Protein AF-A0A950U0A8-F1 (afdb_monomer)

Secondary structure (DSSP, 8-state):
----TT-BHHHHHHHHHHHHHHHHHHHHHSTHHHHSTT--EEE-S--STTHHHHHHHHHHHHHHHHHHHT---TTS-HHHHHHHHEEEEESS-TTTGGGHHHH-GGGEEE---TTSTT--TTSHHHHHHHHTTT--HHHHHIIIIIHHHHHHT--TTSSS-GGGGSHHHHHHT-TT-----------SSPPBHHHHHHHHTTTT--

Foldseek 3Di:
DDDDQQAFQVVCVVCVLCVLLVVLVCVLQDCVCVVVVLAAEEREPNAALCQLVSQVVQQVCCVPPCVPVVGDPDPDGSLVVCLVGAAYEDQDDLNGLVCVVSSPLLRAAYDQPPPDPSGPPPCSVVVVVVSCVVPDPVSVCNHYPPSVCVNVVHDPPPPPHPVCPDPVNVCVVPVVDDRDDDDPDDPPDGDGNVVVVVVVVVVVPD

Mean predicted aligned error: 6.35 Å

Structure (mmCIF, N/CA/C/O backbone):
data_AF-A0A950U0A8-F1
#
_entry.id   AF-A0A950U0A8-F1
#
loop_
_atom_site.group_PDB
_atom_site.id
_atom_site.type_symbol
_atom_site.label_atom_id
_atom_site.label_alt_id
_atom_site.label_comp_id
_atom_site.label_asym_id
_atom_site.label_entity_id
_atom_site.label_seq_id
_atom_site.pdbx_PDB_ins_code
_atom_site.Cartn_x
_atom_site.Cartn_y
_atom_site.Cartn_z
_atom_site.occupancy
_atom_site.B_iso_or_equiv
_atom_site.auth_seq_id
_atom_site.auth_comp_id
_atom_site.auth_asym_id
_atom_site.auth_atom_id
_atom_site.pdbx_PDB_model_num
ATOM 1 N N . VAL A 1 1 ? 19.844 -1.146 5.123 1.00 57.19 1 VAL A N 1
ATOM 2 C CA . VAL A 1 1 ? 20.434 0.211 5.165 1.00 57.19 1 VAL A CA 1
ATOM 3 C C . VAL A 1 1 ? 21.575 0.229 6.145 1.00 57.19 1 VAL A C 1
ATOM 5 O O . VAL A 1 1 ? 21.418 -0.294 7.238 1.00 57.19 1 VAL A O 1
ATOM 8 N N . VAL A 1 2 ? 22.711 0.785 5.737 1.00 74.88 2 VAL A N 1
ATOM 9 C CA . VAL A 1 2 ? 23.817 1.084 6.646 1.00 74.88 2 VAL A CA 1
ATOM 10 C C . VAL A 1 2 ? 23.713 2.573 6.958 1.00 74.88 2 VAL A C 1
ATOM 12 O O . VAL A 1 2 ? 23.796 3.391 6.047 1.00 74.88 2 VAL A O 1
ATOM 15 N N . THR A 1 3 ? 23.444 2.907 8.217 1.00 82.31 3 THR A N 1
ATOM 16 C CA . THR A 1 3 ? 23.531 4.276 8.747 1.00 82.31 3 THR A CA 1
ATOM 17 C C . THR A 1 3 ? 24.748 4.374 9.674 1.00 82.31 3 THR A C 1
ATOM 19 O O . THR A 1 3 ? 25.429 3.369 9.889 1.00 82.31 3 THR A O 1
ATOM 22 N N . ALA A 1 4 ? 25.052 5.564 10.192 1.00 86.06 4 ALA A N 1
ATOM 23 C CA . ALA A 1 4 ? 26.148 5.754 11.140 1.00 86.06 4 ALA A CA 1
ATOM 24 C C . ALA A 1 4 ? 25.963 4.882 12.398 1.00 86.06 4 ALA A C 1
ATOM 26 O O . ALA A 1 4 ? 24.840 4.660 12.853 1.00 86.06 4 ALA A O 1
ATOM 27 N N . GLU A 1 5 ? 27.064 4.380 12.960 1.00 83.81 5 GLU A N 1
ATOM 28 C CA . GLU A 1 5 ? 27.053 3.457 14.109 1.00 83.81 5 GLU A CA 1
ATOM 29 C C . GLU A 1 5 ? 26.412 4.074 15.365 1.00 83.81 5 GLU A C 1
ATOM 31 O O . GLU A 1 5 ? 25.768 3.385 16.161 1.00 83.81 5 GLU A O 1
ATOM 36 N N . ASP A 1 6 ? 26.567 5.386 15.519 1.00 86.25 6 ASP A N 1
ATOM 37 C CA . ASP A 1 6 ? 26.036 6.205 16.602 1.00 86.25 6 ASP A CA 1
ATOM 38 C C . ASP A 1 6 ? 24.738 6.937 16.233 1.00 86.25 6 ASP A C 1
ATOM 40 O O . ASP A 1 6 ? 24.273 7.774 17.010 1.00 86.25 6 ASP A O 1
ATOM 44 N N . ALA A 1 7 ? 24.127 6.615 15.085 1.00 87.88 7 ALA A N 1
ATOM 45 C CA . ALA A 1 7 ? 22.871 7.228 14.679 1.00 87.88 7 ALA A CA 1
ATOM 46 C C . ALA A 1 7 ? 21.783 7.010 15.750 1.00 87.88 7 ALA A C 1
ATOM 48 O O . ALA A 1 7 ? 21.625 5.886 16.261 1.00 87.88 7 ALA A O 1
ATOM 49 N N . PRO A 1 8 ? 21.002 8.058 16.078 1.00 88.19 8 PRO A N 1
ATOM 50 C CA . PRO A 1 8 ? 19.855 7.899 16.956 1.00 88.19 8 PRO A CA 1
ATOM 51 C C . PRO A 1 8 ? 18.832 6.967 16.300 1.00 88.19 8 PRO A C 1
ATOM 53 O O . PRO A 1 8 ? 18.765 6.859 15.069 1.00 88.19 8 PRO A O 1
ATOM 56 N N . ILE A 1 9 ? 18.036 6.283 17.123 1.00 85.00 9 ILE A N 1
ATOM 57 C CA . ILE A 1 9 ? 17.056 5.306 16.639 1.00 85.00 9 ILE A CA 1
ATOM 58 C C . ILE A 1 9 ? 16.051 5.907 15.646 1.00 85.00 9 ILE A C 1
ATOM 60 O O . ILE A 1 9 ? 15.627 5.227 14.713 1.00 85.00 9 ILE A O 1
ATOM 64 N N . ASP A 1 10 ? 15.759 7.200 15.778 1.00 87.62 10 ASP A N 1
ATOM 65 C CA . ASP A 1 10 ? 14.900 7.982 14.890 1.00 87.62 10 ASP A CA 1
ATOM 66 C C . ASP A 1 10 ? 15.316 7.871 13.419 1.00 87.62 10 ASP A C 1
ATOM 68 O O . ASP A 1 10 ? 14.464 7.894 12.534 1.00 87.62 10 ASP A O 1
ATOM 72 N N . VAL A 1 11 ? 16.614 7.696 13.134 1.00 89.25 11 VAL A N 1
ATOM 73 C CA . VAL A 1 11 ? 17.101 7.495 11.762 1.00 89.25 11 VAL A CA 1
ATOM 74 C C . VAL A 1 11 ? 16.621 6.160 11.204 1.00 89.25 11 VAL A C 1
ATOM 76 O O . VAL A 1 11 ? 16.221 6.099 10.044 1.00 89.25 11 VAL A O 1
ATOM 79 N N . LEU A 1 12 ? 16.637 5.089 12.003 1.00 84.44 12 LEU A N 1
ATOM 80 C CA . LEU A 1 12 ? 16.109 3.800 11.554 1.00 84.44 12 LEU A CA 1
ATOM 81 C C . LEU A 1 12 ? 14.597 3.862 11.366 1.00 84.44 12 LEU A C 1
ATOM 83 O O . LEU A 1 12 ? 14.134 3.440 10.312 1.00 84.44 12 LEU A O 1
ATOM 87 N N . ILE A 1 13 ? 13.876 4.441 12.330 1.00 86.06 13 ILE A N 1
ATOM 88 C CA . ILE A 1 13 ? 12.414 4.592 12.277 1.00 86.06 13 ILE A CA 1
ATOM 89 C C . ILE A 1 13 ? 12.015 5.400 11.035 1.00 86.06 13 ILE A C 1
ATOM 91 O O . ILE A 1 13 ? 11.191 4.961 10.242 1.00 86.06 13 ILE A O 1
ATOM 95 N N . SER A 1 14 ? 12.689 6.527 10.780 1.00 87.94 14 SER A N 1
ATOM 96 C CA . SER A 1 14 ? 12.415 7.371 9.609 1.00 87.94 14 SER A CA 1
ATOM 97 C C . SER A 1 14 ? 12.695 6.656 8.284 1.00 87.94 14 SER A C 1
ATOM 99 O O . SER A 1 14 ? 11.993 6.871 7.299 1.00 87.94 14 SER A O 1
ATOM 101 N N . LEU A 1 15 ? 13.747 5.832 8.222 1.00 87.38 15 LEU A N 1
ATOM 102 C CA . LEU A 1 15 ? 14.162 5.162 6.986 1.00 87.38 15 LEU A CA 1
ATOM 103 C C . LEU A 1 15 ? 13.432 3.840 6.735 1.00 87.38 15 LEU A C 1
ATOM 105 O O . LEU A 1 15 ? 13.361 3.413 5.584 1.00 87.38 15 LEU A O 1
ATOM 109 N N . GLN A 1 16 ? 12.927 3.174 7.774 1.00 82.50 16 GLN A N 1
ATOM 110 C CA . GLN A 1 16 ? 12.282 1.862 7.687 1.00 82.50 16 GLN A CA 1
ATOM 111 C C . GLN A 1 16 ? 11.197 1.771 6.607 1.00 82.50 16 GLN A C 1
ATOM 113 O O . GLN A 1 16 ? 11.372 0.922 5.725 1.00 82.50 16 GLN A O 1
ATOM 118 N N . PRO A 1 17 ? 10.173 2.648 6.573 1.00 81.38 17 PRO A N 1
ATOM 119 C CA . PRO A 1 17 ? 9.130 2.554 5.556 1.00 81.38 17 PRO A CA 1
ATOM 120 C C . PRO A 1 17 ? 9.698 2.752 4.148 1.00 81.38 17 PRO A C 1
ATOM 122 O O . PRO A 1 17 ? 9.415 1.981 3.237 1.00 81.38 17 PRO A O 1
ATOM 125 N N . MET A 1 18 ? 10.616 3.708 3.968 1.00 82.50 18 MET A N 1
ATOM 126 C CA . MET A 1 18 ? 11.245 3.965 2.667 1.00 82.50 18 MET A CA 1
ATOM 127 C C . MET A 1 18 ? 12.140 2.814 2.189 1.00 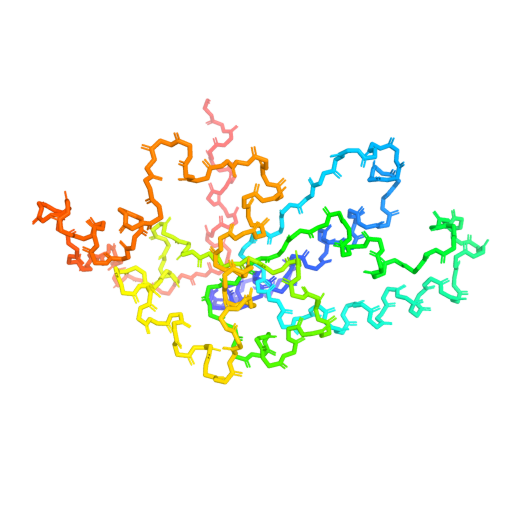82.50 18 MET A C 1
ATOM 129 O O . MET A 1 18 ? 12.275 2.597 0.985 1.00 82.50 18 MET A O 1
ATOM 133 N N . ASN A 1 19 ? 12.747 2.050 3.099 1.00 88.81 19 ASN A N 1
ATOM 134 C CA . ASN A 1 19 ? 13.650 0.953 2.746 1.00 88.81 19 ASN A CA 1
ATOM 135 C C . ASN A 1 19 ? 12.951 -0.213 2.054 1.00 88.81 19 ASN A C 1
ATOM 137 O O . ASN A 1 19 ? 13.619 -0.967 1.337 1.00 88.81 19 ASN A O 1
ATOM 141 N N . ILE A 1 20 ? 11.629 -0.328 2.205 1.00 93.75 20 ILE A N 1
ATOM 142 C CA . ILE A 1 20 ? 10.814 -1.339 1.530 1.00 93.75 20 ILE A CA 1
ATOM 143 C C . ILE A 1 20 ? 10.966 -1.293 0.005 1.00 93.75 20 ILE A C 1
ATOM 145 O O . ILE A 1 20 ? 10.801 -2.314 -0.662 1.00 93.75 20 ILE A O 1
ATOM 149 N N . VAL A 1 21 ? 11.362 -0.138 -0.549 1.00 95.12 21 VAL A N 1
ATOM 150 C CA . VAL A 1 21 ? 11.642 0.045 -1.979 1.00 95.12 21 VAL A CA 1
ATOM 151 C C . VAL A 1 21 ? 12.674 -0.954 -2.507 1.00 95.12 21 VAL A C 1
ATOM 153 O O . VAL A 1 21 ? 12.586 -1.366 -3.660 1.00 95.12 21 VAL A O 1
ATOM 156 N N . GLN A 1 22 ? 13.631 -1.382 -1.674 1.00 94.88 22 GLN A N 1
ATOM 157 C CA . GLN A 1 22 ? 14.630 -2.384 -2.056 1.00 94.88 22 GLN A CA 1
ATOM 158 C C . GLN A 1 22 ? 13.961 -3.739 -2.299 1.00 94.88 22 GLN A C 1
ATOM 160 O O . GLN A 1 22 ? 14.110 -4.311 -3.374 1.00 94.88 22 GLN A O 1
ATOM 165 N N . ALA A 1 23 ? 13.134 -4.197 -1.354 1.00 96.25 23 ALA A N 1
ATOM 166 C CA . ALA A 1 23 ? 12.373 -5.435 -1.507 1.00 96.25 23 ALA A CA 1
ATOM 167 C C . ALA A 1 23 ? 11.381 -5.354 -2.681 1.00 96.25 23 ALA A C 1
ATOM 169 O O . ALA A 1 23 ? 11.251 -6.305 -3.451 1.00 96.25 23 ALA A O 1
ATOM 170 N N . ALA A 1 24 ? 10.718 -4.206 -2.858 1.00 97.50 24 ALA A N 1
ATOM 171 C CA . ALA A 1 24 ? 9.828 -3.960 -3.988 1.00 97.50 24 ALA A CA 1
ATOM 172 C C . ALA A 1 24 ? 10.564 -4.082 -5.333 1.00 97.50 24 ALA A C 1
ATOM 174 O O . ALA A 1 24 ? 10.071 -4.743 -6.247 1.00 97.50 24 ALA A O 1
ATOM 175 N N . ALA A 1 25 ? 11.755 -3.483 -5.447 1.00 97.62 25 ALA A N 1
ATOM 176 C CA . ALA A 1 25 ? 12.593 -3.570 -6.637 1.00 97.62 25 ALA A CA 1
ATOM 177 C C . ALA A 1 25 ? 13.043 -5.011 -6.906 1.00 97.62 25 ALA A C 1
ATOM 179 O O . ALA A 1 25 ? 12.857 -5.504 -8.020 1.00 97.62 25 ALA A O 1
ATOM 180 N N . ASP A 1 26 ? 13.573 -5.698 -5.894 1.00 97.69 26 ASP A N 1
ATOM 181 C CA . ASP A 1 26 ? 14.055 -7.074 -6.028 1.00 97.69 26 ASP A CA 1
ATOM 182 C C . ASP A 1 26 ? 12.939 -8.011 -6.503 1.00 97.69 26 ASP A C 1
ATOM 184 O O . ASP A 1 26 ? 13.127 -8.782 -7.447 1.00 97.69 26 ASP A O 1
ATOM 188 N N . LEU A 1 27 ? 11.747 -7.909 -5.907 1.00 98.00 27 LEU A N 1
ATOM 189 C CA . LEU A 1 27 ? 10.595 -8.730 -6.283 1.00 98.00 27 LEU A CA 1
ATOM 190 C C . LEU A 1 27 ? 10.057 -8.390 -7.677 1.00 98.00 27 LEU A C 1
ATOM 192 O O . LEU A 1 27 ? 9.700 -9.305 -8.420 1.00 98.00 27 LEU A O 1
ATOM 196 N N . LEU A 1 28 ? 10.007 -7.107 -8.046 1.00 98.00 28 LEU A N 1
ATOM 197 C CA . LEU A 1 28 ? 9.528 -6.664 -9.358 1.00 98.00 28 LEU A CA 1
ATOM 198 C C . LEU A 1 28 ? 10.441 -7.154 -10.493 1.00 98.00 28 LEU A C 1
ATOM 200 O O . LEU A 1 28 ? 9.968 -7.688 -11.502 1.00 98.00 28 LEU A O 1
ATOM 204 N N . TRP A 1 29 ? 11.755 -6.987 -10.333 1.00 97.75 29 TRP A N 1
ATOM 205 C CA . TRP A 1 29 ? 12.737 -7.372 -11.350 1.00 97.75 29 TRP A CA 1
ATOM 206 C C . TRP A 1 29 ? 13.013 -8.875 -11.374 1.00 97.75 29 TRP A C 1
ATOM 208 O O . TRP A 1 29 ? 13.411 -9.417 -12.413 1.00 97.75 29 TRP A O 1
ATOM 218 N N . SER A 1 30 ? 12.752 -9.568 -10.267 1.00 96.44 30 SER A N 1
ATOM 219 C CA . SER A 1 30 ? 12.835 -11.020 -10.186 1.00 96.44 30 SER A CA 1
ATOM 220 C C . SER A 1 30 ? 11.856 -11.708 -11.150 1.00 96.44 30 SER A C 1
ATOM 222 O O . SER A 1 30 ? 10.713 -11.274 -11.315 1.00 96.44 30 SER A O 1
ATOM 224 N N . PRO A 1 31 ? 12.247 -12.840 -11.766 1.00 95.44 31 PRO A N 1
ATOM 225 C CA . PRO A 1 31 ? 11.337 -13.631 -12.587 1.00 95.44 31 PRO A CA 1
ATOM 226 C C . PRO A 1 31 ? 10.261 -14.356 -11.764 1.00 95.44 31 PRO A C 1
ATOM 228 O O . PRO A 1 31 ? 9.351 -14.932 -12.356 1.00 95.44 31 PRO A O 1
ATOM 231 N N . VAL A 1 32 ? 10.340 -14.359 -10.425 1.00 97.06 32 VAL A N 1
ATOM 232 C CA . VAL A 1 32 ? 9.431 -15.113 -9.540 1.00 97.06 32 VAL A CA 1
ATOM 233 C C . VAL A 1 32 ? 7.964 -14.788 -9.825 1.00 97.06 32 VAL A C 1
ATOM 235 O O . VAL A 1 32 ? 7.187 -15.705 -10.078 1.00 97.06 32 VAL A O 1
ATOM 238 N N . LEU A 1 33 ? 7.584 -13.510 -9.881 1.00 95.75 33 LEU A N 1
ATOM 239 C CA . LEU A 1 33 ? 6.186 -13.118 -10.113 1.00 95.75 33 LEU A CA 1
ATOM 240 C C . LEU A 1 33 ? 5.718 -13.356 -11.558 1.00 95.75 33 LEU A C 1
ATOM 242 O O . LEU A 1 33 ? 4.526 -13.533 -11.801 1.00 95.75 33 LEU A O 1
ATOM 246 N N . ARG A 1 34 ? 6.643 -13.405 -12.527 1.00 94.12 34 ARG A N 1
ATOM 247 C CA . ARG A 1 34 ? 6.338 -13.785 -13.920 1.00 94.12 34 ARG A CA 1
ATOM 248 C C . ARG A 1 34 ? 6.207 -15.306 -14.081 1.00 94.12 34 ARG A C 1
ATOM 250 O O . ARG A 1 34 ? 5.411 -15.775 -14.894 1.00 94.12 34 ARG A O 1
ATOM 257 N N . LYS A 1 35 ? 6.947 -16.081 -13.280 1.00 96.19 35 LYS A N 1
ATOM 258 C CA . LYS A 1 35 ? 6.902 -17.551 -13.241 1.00 96.19 35 LYS A CA 1
ATOM 259 C C . LYS A 1 35 ? 5.663 -18.072 -12.509 1.00 96.19 35 LYS A C 1
ATOM 261 O O . LYS A 1 35 ? 5.017 -18.995 -12.996 1.00 96.19 35 LYS A O 1
ATOM 266 N N . PHE A 1 36 ? 5.325 -17.486 -11.364 1.00 97.19 36 PHE A N 1
ATOM 267 C CA . PHE A 1 36 ? 4.185 -17.880 -10.535 1.00 97.19 36 PHE A CA 1
ATOM 268 C C . PHE A 1 36 ? 3.059 -16.856 -10.684 1.00 97.19 36 PHE A C 1
ATOM 270 O O . PHE A 1 36 ? 2.959 -15.908 -9.913 1.00 97.19 36 PHE A O 1
ATOM 277 N N . ARG A 1 37 ? 2.215 -17.045 -11.703 1.00 92.75 37 ARG A N 1
ATOM 278 C CA . ARG A 1 37 ? 1.247 -16.028 -12.154 1.00 92.75 37 ARG A CA 1
ATOM 279 C C . ARG A 1 37 ? 0.177 -15.656 -11.124 1.00 92.75 37 ARG A C 1
ATOM 281 O O . ARG A 1 37 ? -0.321 -14.536 -11.168 1.00 92.75 37 ARG A O 1
ATOM 288 N N . ASP A 1 38 ? -0.136 -16.566 -10.205 1.00 94.62 38 ASP A N 1
ATOM 289 C CA . ASP A 1 38 ? -1.119 -16.349 -9.137 1.00 94.62 38 ASP A CA 1
ATOM 290 C C . ASP A 1 38 ? -0.516 -15.758 -7.856 1.00 94.62 38 ASP A C 1
ATOM 292 O O . ASP A 1 38 ? -1.265 -15.391 -6.945 1.00 94.62 38 ASP A O 1
ATOM 296 N N . LEU A 1 39 ? 0.819 -15.681 -7.770 1.00 96.94 39 LEU A N 1
ATOM 297 C CA . LEU A 1 39 ? 1.505 -15.122 -6.613 1.00 96.94 39 LEU A CA 1
ATOM 298 C C . LEU A 1 39 ? 1.297 -13.608 -6.575 1.00 96.94 39 LEU A C 1
ATOM 300 O O . LEU A 1 39 ? 1.478 -12.905 -7.571 1.00 96.94 39 LEU A O 1
ATOM 304 N N . ARG A 1 40 ? 0.930 -13.117 -5.396 1.00 96.94 40 ARG A N 1
ATOM 305 C CA . ARG A 1 40 ? 0.749 -11.699 -5.106 1.00 96.94 40 ARG A CA 1
ATOM 306 C C . ARG A 1 40 ? 1.551 -11.320 -3.870 1.00 96.94 40 ARG A C 1
ATOM 308 O O . ARG A 1 40 ? 1.883 -12.187 -3.062 1.00 96.94 40 ARG A O 1
ATOM 315 N N . VAL A 1 41 ? 1.878 -10.041 -3.753 1.00 98.19 41 VAL A N 1
ATOM 316 C CA . VAL A 1 41 ? 2.736 -9.508 -2.694 1.00 98.19 41 VAL A CA 1
ATOM 317 C C . VAL A 1 41 ? 2.021 -8.371 -1.978 1.00 98.19 41 VAL A C 1
ATOM 319 O O . VAL A 1 41 ? 1.496 -7.465 -2.621 1.00 98.19 41 VAL A O 1
ATOM 322 N N . ALA A 1 42 ? 2.063 -8.389 -0.651 1.00 97.94 42 ALA A N 1
ATOM 323 C CA . ALA A 1 42 ? 1.713 -7.246 0.177 1.00 97.94 42 ALA A CA 1
ATOM 324 C C . ALA A 1 42 ? 2.996 -6.651 0.768 1.00 97.94 42 ALA A C 1
ATOM 326 O O . ALA A 1 42 ? 3.797 -7.370 1.366 1.00 97.94 42 ALA A O 1
ATOM 327 N N . LEU A 1 43 ? 3.201 -5.352 0.567 1.00 97.12 43 LEU A N 1
ATOM 328 C CA . LEU A 1 43 ? 4.289 -4.585 1.166 1.00 97.12 43 LEU A CA 1
ATOM 329 C C . LEU A 1 43 ? 3.712 -3.784 2.340 1.00 97.12 43 LEU A C 1
ATOM 331 O O . LEU A 1 43 ? 3.057 -2.764 2.121 1.00 97.12 43 LEU A O 1
ATOM 335 N N . SER A 1 44 ? 3.916 -4.296 3.556 1.00 94.56 44 SER A N 1
ATOM 336 C CA . SER A 1 44 ? 3.396 -3.705 4.799 1.00 94.56 44 SER A CA 1
ATOM 337 C C . SER A 1 44 ? 4.339 -2.671 5.387 1.00 94.56 44 SER A C 1
ATOM 339 O O . SER A 1 44 ? 5.549 -2.800 5.209 1.00 94.56 44 SER A O 1
ATOM 341 N N . GLU A 1 45 ? 3.793 -1.691 6.108 1.00 92.81 45 GLU A N 1
ATOM 342 C CA . GLU A 1 45 ? 4.550 -0.687 6.868 1.00 92.81 45 GLU A CA 1
ATOM 343 C C . GLU A 1 45 ? 5.511 0.141 5.993 1.00 92.81 45 GLU A C 1
ATOM 345 O O . GLU A 1 45 ? 6.557 0.616 6.426 1.00 92.81 45 GLU A O 1
ATOM 350 N N . GLY A 1 46 ? 5.176 0.284 4.707 1.00 93.75 46 GLY A N 1
ATOM 351 C CA . GLY A 1 46 ? 6.043 0.900 3.702 1.00 93.75 46 GLY A CA 1
ATOM 352 C C . GLY A 1 46 ? 5.715 2.354 3.375 1.00 93.75 46 GLY A C 1
ATOM 353 O O . GLY A 1 46 ? 6.504 3.036 2.715 1.00 93.75 46 GLY A O 1
ATOM 354 N N . GLY A 1 47 ? 4.520 2.808 3.757 1.00 95.06 47 GLY A N 1
ATOM 355 C CA . GLY A 1 47 ? 3.913 3.997 3.170 1.00 95.06 47 GLY A CA 1
ATOM 356 C C . GLY A 1 47 ? 3.728 3.857 1.653 1.00 95.06 47 GLY A C 1
ATOM 357 O O . GLY A 1 47 ? 4.130 2.877 1.014 1.00 95.06 47 GLY A O 1
ATOM 358 N N . ILE A 1 48 ? 3.122 4.871 1.043 1.00 96.94 48 ILE A N 1
ATOM 359 C CA . ILE A 1 48 ? 2.815 4.874 -0.394 1.00 96.94 48 ILE A CA 1
ATOM 360 C C . ILE A 1 48 ? 3.365 6.109 -1.123 1.00 96.94 48 ILE A C 1
ATOM 362 O O . ILE A 1 48 ? 3.435 6.112 -2.353 1.00 96.94 48 ILE A O 1
ATOM 366 N N . GLY A 1 49 ? 3.812 7.141 -0.401 1.00 95.88 49 GLY A N 1
ATOM 367 C CA . GLY A 1 49 ? 4.309 8.399 -0.970 1.00 95.88 49 GLY A CA 1
ATOM 368 C C . GLY A 1 49 ? 5.524 8.261 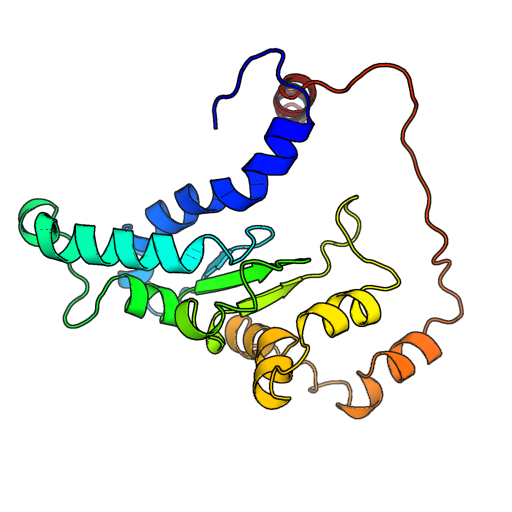-1.898 1.00 95.88 49 GLY A C 1
ATOM 369 O O . GLY A 1 49 ? 5.701 9.077 -2.801 1.00 95.88 49 GLY A O 1
ATOM 370 N N . TRP A 1 50 ? 6.338 7.213 -1.743 1.00 95.75 50 TRP A N 1
ATOM 371 C CA . TRP A 1 50 ? 7.509 6.953 -2.594 1.00 95.75 50 TRP A CA 1
ATOM 372 C C . TRP A 1 50 ? 7.158 6.292 -3.940 1.00 95.75 50 TRP A C 1
ATOM 374 O O . TRP A 1 50 ? 7.932 6.377 -4.900 1.00 95.75 50 TRP A O 1
ATOM 384 N N . ILE A 1 51 ? 5.992 5.644 -4.033 1.00 97.44 51 ILE A N 1
ATOM 385 C CA . ILE A 1 51 ? 5.609 4.781 -5.159 1.00 97.44 51 ILE A CA 1
ATOM 386 C C . ILE A 1 51 ? 5.527 5.533 -6.496 1.00 97.44 51 ILE A C 1
ATOM 388 O O . ILE A 1 51 ? 6.041 5.002 -7.484 1.00 97.44 51 ILE A O 1
ATOM 392 N N . PRO A 1 52 ? 4.964 6.760 -6.589 1.00 97.75 52 PRO A N 1
ATOM 393 C CA . PRO A 1 52 ? 4.900 7.474 -7.863 1.00 97.75 52 PRO A CA 1
ATOM 394 C C . PRO A 1 52 ? 6.283 7.682 -8.487 1.00 97.75 52 PRO A C 1
ATOM 396 O O . PRO A 1 52 ? 6.468 7.433 -9.676 1.00 97.75 52 PRO A O 1
ATOM 399 N N . TYR A 1 53 ? 7.273 8.069 -7.676 1.00 97.12 53 TYR A N 1
ATOM 400 C CA . TYR A 1 53 ? 8.647 8.222 -8.151 1.00 97.12 53 TYR A CA 1
ATOM 401 C C . TYR A 1 53 ? 9.271 6.875 -8.522 1.00 97.12 53 TYR A C 1
ATOM 403 O O . TYR A 1 53 ? 9.955 6.767 -9.539 1.00 97.12 53 TYR A O 1
ATOM 411 N N . PHE A 1 54 ? 9.028 5.829 -7.731 1.00 97.75 54 PHE A N 1
ATOM 412 C CA . PHE A 1 54 ? 9.518 4.494 -8.060 1.00 97.75 54 PHE A CA 1
ATOM 413 C C . PHE A 1 54 ? 8.999 4.000 -9.409 1.00 97.75 54 PHE A C 1
ATOM 415 O O . PHE A 1 54 ? 9.794 3.495 -10.197 1.00 97.75 54 PHE A O 1
ATOM 422 N N . PHE A 1 55 ? 7.716 4.208 -9.712 1.00 98.50 55 PHE A N 1
ATOM 423 C CA . PHE A 1 55 ? 7.133 3.880 -11.013 1.00 98.50 55 PHE A CA 1
ATOM 424 C C . PHE A 1 55 ? 7.807 4.623 -12.160 1.00 98.50 55 PHE A C 1
ATOM 426 O O . PHE A 1 55 ? 8.244 3.979 -13.115 1.00 98.50 55 PHE A O 1
ATOM 433 N N . ASP A 1 56 ? 7.990 5.940 -12.024 1.00 98.50 56 ASP A N 1
ATOM 434 C CA . ASP A 1 56 ? 8.717 6.737 -13.017 1.00 98.50 56 ASP A CA 1
ATOM 435 C C . ASP A 1 56 ? 10.126 6.152 -13.260 1.00 98.50 56 ASP A C 1
ATOM 437 O O . ASP A 1 56 ? 10.604 6.074 -14.396 1.00 98.50 56 ASP A O 1
ATOM 441 N N . ARG A 1 57 ? 10.801 5.693 -12.195 1.00 98.25 57 ARG A N 1
ATOM 442 C CA . ARG A 1 57 ? 12.156 5.130 -12.272 1.00 98.25 57 ARG A CA 1
ATOM 443 C C . ARG A 1 57 ? 12.206 3.740 -12.895 1.00 98.25 57 ARG A C 1
ATOM 445 O O . ARG A 1 57 ? 13.072 3.522 -13.743 1.00 98.25 57 ARG A O 1
ATOM 452 N N . VAL A 1 58 ? 11.341 2.806 -12.504 1.00 98.44 58 VAL A N 1
ATOM 453 C CA . VAL A 1 58 ? 11.394 1.429 -13.030 1.00 98.44 58 VAL A CA 1
ATOM 454 C C . VAL A 1 58 ? 11.009 1.373 -14.503 1.00 98.44 58 VAL A C 1
ATOM 456 O O . VAL A 1 58 ? 11.673 0.675 -15.271 1.00 98.44 58 VAL A O 1
ATOM 459 N N . ASP A 1 59 ? 10.035 2.178 -14.928 1.00 98.62 59 ASP A N 1
ATOM 460 C CA . ASP A 1 59 ? 9.630 2.257 -16.332 1.00 98.62 59 ASP A CA 1
ATOM 461 C C . ASP A 1 59 ? 10.731 2.905 -17.179 1.00 98.62 59 ASP A C 1
ATOM 463 O O . ASP A 1 59 ? 11.097 2.399 -18.244 1.00 98.62 59 ASP A O 1
ATOM 467 N N . TRP A 1 60 ? 11.353 3.977 -16.675 1.00 98.44 60 TRP A N 1
ATOM 468 C CA . TRP A 1 60 ? 12.515 4.583 -17.323 1.00 98.44 60 TRP A CA 1
ATOM 469 C C . TRP A 1 60 ? 13.678 3.598 -17.480 1.00 98.44 60 TRP A C 1
ATOM 471 O O . TRP A 1 60 ? 14.282 3.509 -18.550 1.00 98.44 60 TRP A O 1
ATOM 481 N N . ILE A 1 61 ? 13.992 2.835 -16.429 1.00 98.12 61 ILE A N 1
ATOM 482 C CA . ILE A 1 61 ? 15.056 1.829 -16.475 1.00 98.12 61 ILE A CA 1
ATOM 483 C C . ILE A 1 61 ? 14.716 0.750 -17.505 1.00 98.12 61 ILE A C 1
ATOM 485 O O . ILE A 1 61 ? 15.569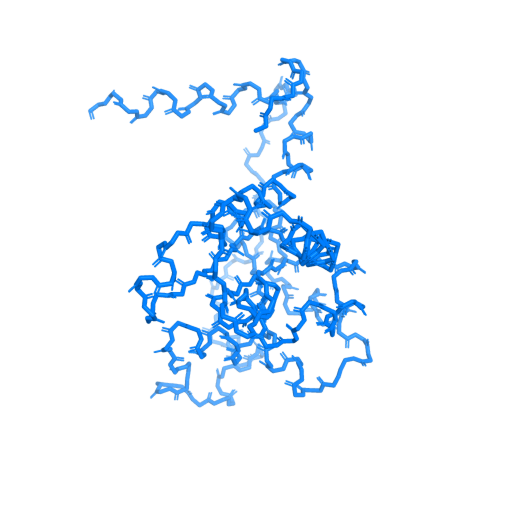 0.397 -18.323 1.00 98.12 61 ILE A O 1
ATOM 489 N N . TYR A 1 62 ? 13.473 0.266 -17.512 1.00 98.50 62 TYR A N 1
ATOM 490 C CA . TYR A 1 62 ? 13.026 -0.743 -18.464 1.00 98.50 62 TYR A CA 1
ATOM 491 C C . TYR A 1 62 ? 13.203 -0.264 -19.902 1.00 98.50 62 TYR A C 1
ATOM 493 O O . TYR A 1 62 ? 13.936 -0.892 -20.666 1.00 98.50 62 TYR A O 1
ATOM 501 N N . THR A 1 63 ? 12.646 0.896 -20.261 1.00 97.31 63 THR A N 1
ATOM 502 C CA . THR A 1 63 ? 12.702 1.413 -21.643 1.00 97.31 63 THR A CA 1
ATOM 503 C C . THR A 1 63 ? 14.127 1.566 -22.181 1.00 97.31 63 THR A C 1
ATOM 505 O O . THR A 1 63 ? 14.350 1.390 -23.379 1.00 97.31 63 THR A O 1
ATOM 508 N N . ARG A 1 64 ? 15.111 1.831 -21.312 1.00 97.44 64 ARG A N 1
ATOM 509 C CA . ARG A 1 64 ? 16.512 2.030 -21.711 1.00 97.44 64 ARG A CA 1
ATOM 510 C C . ARG A 1 64 ? 17.380 0.786 -21.656 1.00 97.44 64 ARG A C 1
ATOM 512 O O . ARG A 1 64 ? 18.318 0.680 -22.444 1.00 97.44 64 ARG A O 1
ATOM 519 N N . HIS A 1 65 ? 17.120 -0.119 -20.718 1.00 97.25 65 HIS A N 1
ATOM 520 C CA . HIS A 1 65 ? 18.086 -1.156 -20.367 1.00 97.25 65 HIS A CA 1
ATOM 521 C C . HIS A 1 65 ? 17.587 -2.585 -20.611 1.00 97.25 65 HIS A C 1
ATOM 523 O O . HIS A 1 65 ? 18.423 -3.479 -20.715 1.00 97.25 65 HIS A O 1
ATOM 529 N N . HIS A 1 66 ? 16.278 -2.811 -20.794 1.00 96.12 66 HIS A N 1
ATOM 530 C CA . HIS A 1 66 ? 15.705 -4.166 -20.872 1.00 96.12 66 HIS A CA 1
ATOM 531 C C . HIS A 1 66 ? 16.361 -5.073 -21.924 1.00 96.12 66 HIS A C 1
ATOM 533 O O . HIS A 1 66 ? 16.580 -6.253 -21.665 1.00 96.12 66 HIS A O 1
ATOM 539 N N . ARG A 1 67 ? 16.761 -4.516 -23.079 1.00 94.44 67 ARG A N 1
ATOM 540 C CA . ARG A 1 67 ? 17.399 -5.283 -24.163 1.00 94.44 67 ARG A CA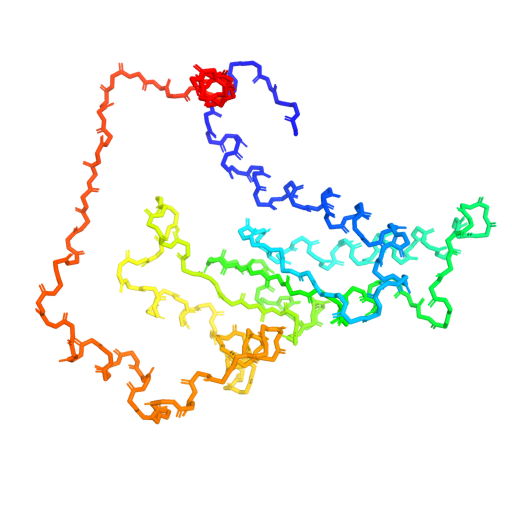 1
ATOM 541 C C . ARG A 1 67 ? 18.711 -5.952 -23.760 1.00 94.44 67 ARG A C 1
ATOM 543 O O . ARG A 1 67 ? 18.977 -7.051 -24.227 1.00 94.44 67 ARG A O 1
ATOM 550 N N . TRP A 1 68 ? 19.535 -5.300 -22.936 1.00 96.06 68 TRP A N 1
ATOM 551 C CA . TRP A 1 68 ? 20.820 -5.870 -22.506 1.00 96.06 68 TRP A CA 1
ATOM 552 C C . TRP A 1 68 ? 20.734 -6.528 -21.127 1.00 96.06 68 TRP A C 1
ATOM 554 O O . TRP A 1 68 ? 21.510 -7.437 -20.849 1.00 96.06 68 TRP A O 1
ATOM 564 N N . THR A 1 69 ? 19.788 -6.117 -20.276 1.00 95.88 69 THR A N 1
ATOM 565 C CA . THR A 1 69 ? 19.544 -6.779 -18.984 1.00 95.88 69 THR A CA 1
ATOM 566 C C . THR A 1 69 ? 18.722 -8.063 -19.117 1.00 95.88 69 THR A C 1
ATOM 568 O O . THR A 1 69 ? 18.624 -8.815 -18.151 1.00 95.88 69 THR A O 1
ATOM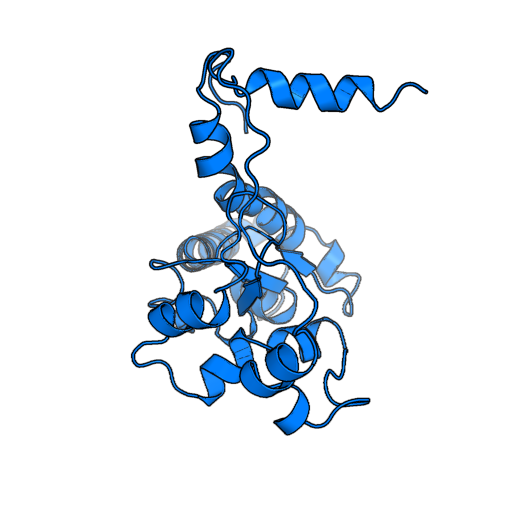 571 N N . GLY A 1 70 ? 18.123 -8.318 -20.287 1.00 95.81 70 GLY A N 1
ATOM 572 C CA . GLY A 1 70 ? 17.297 -9.499 -20.554 1.00 95.81 70 GLY A CA 1
ATOM 573 C C . GLY A 1 70 ? 15.948 -9.489 -19.831 1.00 95.81 70 GLY A C 1
ATOM 574 O O . GLY A 1 70 ? 15.323 -10.536 -19.687 1.00 95.81 70 GLY A O 1
ATOM 575 N N . GLN A 1 71 ? 15.512 -8.330 -19.337 1.00 97.00 71 GLN A N 1
ATOM 576 C CA . GLN A 1 71 ? 14.209 -8.185 -18.693 1.00 97.00 71 GLN A CA 1
ATOM 577 C C . GLN A 1 71 ? 13.104 -8.148 -19.749 1.00 97.00 71 GLN A C 1
ATOM 579 O O . GLN A 1 71 ? 13.215 -7.423 -20.733 1.00 97.00 71 GLN A O 1
ATOM 584 N N . ASP A 1 72 ? 12.029 -8.894 -19.512 1.00 95.50 72 ASP A N 1
ATOM 585 C CA . ASP A 1 72 ? 10.885 -8.983 -20.417 1.00 95.50 72 ASP A CA 1
ATOM 586 C C . ASP A 1 72 ? 9.578 -8.973 -19.613 1.00 95.50 72 ASP A C 1
ATOM 588 O O . ASP A 1 72 ? 9.303 -9.878 -18.817 1.00 95.50 72 ASP A O 1
ATOM 592 N N . PHE A 1 73 ? 8.806 -7.907 -19.803 1.00 96.38 73 PHE A N 1
ATOM 593 C CA . PHE A 1 73 ? 7.463 -7.696 -19.259 1.00 96.38 73 PHE A CA 1
ATOM 594 C C . PHE A 1 73 ? 6.388 -7.749 -20.366 1.00 96.38 73 PHE A C 1
ATOM 596 O O . PHE A 1 73 ? 5.241 -7.370 -20.133 1.00 96.38 73 PHE A O 1
ATOM 603 N N . GLY A 1 74 ? 6.735 -8.233 -21.566 1.00 93.81 74 GLY A N 1
ATOM 604 C CA . GLY A 1 74 ? 5.857 -8.237 -22.732 1.00 93.81 74 GLY A CA 1
ATOM 605 C C . GLY A 1 74 ? 5.449 -6.820 -23.136 1.00 93.81 74 GLY A C 1
ATOM 606 O O . GLY A 1 74 ? 6.277 -5.908 -23.167 1.00 93.81 74 GLY A O 1
ATOM 607 N N . ASP A 1 75 ? 4.154 -6.636 -23.395 1.00 94.00 75 ASP A N 1
ATOM 608 C CA . ASP A 1 75 ? 3.569 -5.344 -23.781 1.00 94.00 75 ASP A CA 1
ATOM 609 C C . ASP A 1 75 ? 3.326 -4.398 -22.588 1.00 94.00 75 ASP A C 1
ATOM 611 O O . ASP A 1 75 ? 2.791 -3.302 -22.760 1.00 94.00 75 ASP A O 1
ATOM 615 N N . GLN A 1 76 ? 3.695 -4.811 -21.371 1.00 96.50 76 GLN A N 1
ATOM 616 C CA . GLN A 1 76 ? 3.477 -4.037 -20.151 1.00 96.50 76 GLN A CA 1
ATOM 617 C C . GLN A 1 76 ? 4.748 -3.321 -19.691 1.00 96.50 76 GLN A C 1
ATOM 619 O O . GLN A 1 76 ? 5.870 -3.808 -19.836 1.00 96.50 76 GLN A O 1
ATOM 624 N N . LEU A 1 77 ? 4.557 -2.173 -19.048 1.00 98.25 77 LEU A N 1
ATOM 625 C CA . LEU A 1 77 ? 5.589 -1.522 -18.248 1.00 98.25 77 LEU A CA 1
ATOM 626 C C . LEU A 1 77 ? 5.698 -2.184 -16.860 1.00 98.25 77 LEU A C 1
ATOM 628 O O . LEU A 1 77 ? 4.687 -2.656 -16.327 1.00 98.25 77 LEU A O 1
ATOM 632 N N . PRO A 1 78 ? 6.881 -2.182 -16.215 1.00 98.44 78 PRO A N 1
ATOM 633 C CA . PRO A 1 78 ? 7.030 -2.715 -14.861 1.00 98.44 78 PRO A CA 1
ATOM 634 C C . PRO A 1 78 ? 6.063 -2.094 -13.848 1.00 98.44 78 PRO A C 1
ATOM 636 O O . PRO A 1 78 ? 5.546 -2.810 -12.995 1.00 98.44 78 PRO A O 1
ATOM 639 N N . SER A 1 79 ? 5.759 -0.795 -13.945 1.00 98.50 79 SER A N 1
ATOM 640 C CA . SER A 1 79 ? 4.778 -0.153 -13.061 1.00 98.50 79 SER A CA 1
ATOM 641 C C . SER A 1 79 ? 3.353 -0.678 -13.266 1.00 98.50 79 SER A C 1
ATOM 643 O O . SER A 1 79 ? 2.578 -0.754 -12.313 1.00 98.50 79 SER A O 1
ATOM 645 N N . GLN A 1 80 ? 2.984 -1.070 -14.488 1.00 98.19 80 GLN A N 1
ATOM 646 C CA . GLN A 1 80 ? 1.693 -1.703 -14.765 1.00 98.19 80 GLN A CA 1
ATOM 647 C C . GLN A 1 80 ? 1.661 -3.101 -14.148 1.00 98.19 80 GLN A C 1
ATOM 649 O O . GLN A 1 80 ? 0.736 -3.415 -13.404 1.00 98.19 80 GLN A O 1
ATOM 654 N N . PHE A 1 81 ? 2.719 -3.889 -14.359 1.00 98.00 81 PHE A N 1
ATOM 655 C CA . PHE A 1 81 ? 2.861 -5.208 -13.745 1.00 98.00 81 PHE A CA 1
ATOM 656 C C . PHE A 1 81 ? 2.827 -5.142 -12.209 1.00 98.00 81 PHE A C 1
ATOM 658 O O . PHE A 1 81 ? 2.178 -5.968 -11.563 1.00 98.00 81 PHE A O 1
ATOM 665 N N . PHE A 1 82 ? 3.466 -4.128 -11.612 1.00 98.31 82 PHE A N 1
ATOM 666 C CA . PHE A 1 82 ? 3.416 -3.889 -10.172 1.00 98.31 82 PHE A CA 1
ATOM 667 C C . PHE A 1 82 ? 1.971 -3.704 -9.693 1.00 98.31 82 PHE A C 1
ATOM 669 O O . PHE A 1 82 ? 1.547 -4.378 -8.754 1.00 98.31 82 PHE A O 1
ATOM 676 N N . ARG A 1 83 ? 1.180 -2.860 -10.370 1.00 97.75 83 ARG A N 1
ATOM 677 C CA . ARG A 1 83 ? -0.216 -2.600 -9.977 1.00 97.75 83 ARG A CA 1
ATOM 678 C C . ARG A 1 83 ? -1.113 -3.836 -10.020 1.00 97.75 83 ARG A C 1
ATOM 680 O O . ARG A 1 83 ? -2.120 -3.892 -9.321 1.00 97.75 83 ARG A O 1
ATOM 687 N N . GLU A 1 84 ? -0.756 -4.850 -10.800 1.00 95.88 84 GLU A N 1
ATOM 688 C CA . GLU A 1 84 ? -1.521 -6.094 -10.836 1.00 95.88 84 GLU A CA 1
ATOM 689 C C . GLU A 1 84 ? -1.134 -7.108 -9.753 1.00 95.88 84 GLU A C 1
ATOM 691 O O . GLU A 1 84 ? -1.911 -8.025 -9.463 1.00 95.88 84 GLU A O 1
ATOM 696 N N . ARG A 1 85 ? 0.091 -7.025 -9.222 1.00 96.75 85 ARG A N 1
ATOM 697 C CA . ARG A 1 85 ? 0.680 -8.074 -8.370 1.00 96.75 85 ARG A CA 1
ATOM 698 C C . ARG A 1 85 ? 0.916 -7.637 -6.934 1.00 96.75 85 ARG A C 1
ATOM 700 O O . ARG A 1 85 ? 1.000 -8.503 -6.065 1.00 96.75 85 ARG A O 1
ATOM 707 N N . PHE A 1 86 ? 0.973 -6.337 -6.680 1.00 98.31 86 PHE A N 1
ATOM 708 C CA . PHE A 1 86 ? 1.307 -5.785 -5.378 1.00 98.31 86 PHE A CA 1
ATOM 709 C C . PHE A 1 86 ? 0.124 -5.037 -4.760 1.00 98.31 86 PHE A C 1
ATOM 711 O O . PHE A 1 86 ? -0.669 -4.407 -5.461 1.00 98.31 86 PHE A O 1
ATOM 718 N N . VAL A 1 87 ? 0.035 -5.095 -3.435 1.00 98.38 87 VAL A N 1
ATOM 719 C CA . VAL A 1 87 ? -0.629 -4.072 -2.619 1.00 98.38 87 VAL A CA 1
ATOM 720 C C . VAL A 1 87 ? 0.371 -3.479 -1.641 1.00 98.38 87 VAL A C 1
ATOM 722 O O . VAL A 1 87 ? 1.355 -4.122 -1.269 1.00 98.38 87 VAL A O 1
ATOM 725 N N . THR A 1 88 ? 0.120 -2.242 -1.249 1.00 97.88 88 THR A N 1
ATOM 726 C CA . THR A 1 88 ? 0.957 -1.458 -0.342 1.00 97.88 88 THR A CA 1
ATOM 727 C C . THR A 1 88 ? 0.073 -0.795 0.696 1.00 97.88 88 THR A C 1
ATOM 729 O O . THR A 1 88 ? -1.013 -0.333 0.335 1.00 97.88 88 THR A O 1
ATOM 732 N N . CYS A 1 89 ? 0.540 -0.677 1.936 1.00 96.69 89 CYS A N 1
ATOM 733 C CA . CYS A 1 89 ? -0.188 0.045 2.976 1.00 96.69 89 CYS A CA 1
ATOM 734 C C . CYS A 1 89 ? 0.537 1.245 3.563 1.00 96.69 89 CYS A C 1
ATOM 736 O O . CYS A 1 89 ? 1.723 1.484 3.337 1.00 96.69 89 CYS A O 1
ATOM 738 N N . PHE A 1 90 ? -0.269 2.037 4.260 1.00 96.19 90 PHE A N 1
ATOM 739 C CA . PHE A 1 90 ? 0.134 3.194 5.027 1.00 96.19 90 PHE A CA 1
ATOM 740 C C . PHE A 1 90 ? -0.660 3.236 6.337 1.00 96.19 90 PHE A C 1
ATOM 742 O O . PHE A 1 90 ? -1.802 2.766 6.386 1.00 96.19 90 PHE A O 1
ATOM 749 N N . ILE A 1 91 ? -0.065 3.856 7.356 1.00 94.56 91 ILE A N 1
ATOM 750 C CA . ILE A 1 91 ? -0.730 4.203 8.619 1.00 94.56 91 ILE A CA 1
ATOM 751 C C . ILE A 1 91 ? -1.309 5.618 8.501 1.00 94.56 91 ILE A C 1
ATOM 753 O O . ILE A 1 91 ? -2.527 5.807 8.533 1.00 94.56 91 ILE A O 1
ATOM 757 N N . ASP A 1 92 ? -0.418 6.588 8.287 1.00 92.25 92 ASP A N 1
ATOM 758 C CA . ASP A 1 92 ? -0.697 7.959 7.869 1.00 92.25 92 ASP A CA 1
ATOM 759 C C . ASP A 1 92 ? 0.299 8.351 6.774 1.00 92.25 92 ASP A C 1
ATOM 761 O O . ASP A 1 92 ? 1.490 8.056 6.875 1.00 92.25 92 ASP A O 1
ATOM 765 N N . ASP A 1 93 ? -0.185 8.970 5.700 1.00 93.75 93 ASP A N 1
ATOM 766 C CA . ASP A 1 93 ? 0.667 9.349 4.572 1.00 93.75 93 ASP A CA 1
ATOM 767 C C . ASP A 1 93 ? 0.115 10.586 3.841 1.00 93.75 93 ASP A C 1
ATOM 769 O O . ASP A 1 93 ? -0.544 10.470 2.795 1.00 93.75 93 ASP A O 1
ATOM 773 N N . PRO A 1 94 ? 0.398 11.797 4.360 1.00 93.94 94 PRO A N 1
ATOM 774 C CA . PRO A 1 94 ? -0.033 13.048 3.739 1.00 93.94 94 PRO A CA 1
ATOM 775 C C . PRO A 1 94 ? 0.630 13.307 2.377 1.00 93.94 94 PRO A C 1
ATOM 777 O O . PRO A 1 94 ? 0.176 14.174 1.632 1.00 93.94 94 PRO A O 1
ATOM 780 N N . SER A 1 95 ? 1.682 12.563 2.014 1.00 94.19 95 SER A N 1
ATOM 781 C CA . SER A 1 95 ? 2.279 12.619 0.671 1.00 94.19 95 SER A CA 1
ATOM 782 C C . SER A 1 95 ? 1.585 11.657 -0.299 1.00 94.19 95 SER A C 1
ATOM 784 O O . SER A 1 95 ? 1.413 11.954 -1.485 1.00 94.19 95 SER A O 1
ATOM 786 N N . GLY A 1 96 ? 1.183 10.500 0.215 1.00 95.94 96 GLY A N 1
ATOM 787 C CA . GLY A 1 96 ? 0.625 9.373 -0.508 1.00 95.94 96 GLY A CA 1
ATOM 788 C C . GLY A 1 96 ? -0.798 9.582 -1.002 1.00 95.94 96 GLY A C 1
ATOM 789 O O . GLY A 1 96 ? -1.056 9.442 -2.199 1.00 95.94 96 GLY A O 1
ATOM 790 N N . ILE A 1 97 ? -1.721 9.947 -0.108 1.00 97.44 97 ILE A N 1
ATOM 791 C CA . ILE A 1 97 ? -3.152 10.053 -0.445 1.00 97.44 97 ILE A CA 1
ATOM 792 C C . ILE A 1 97 ? -3.450 11.098 -1.532 1.00 97.44 97 ILE A C 1
ATOM 794 O O . ILE A 1 97 ? -4.183 10.772 -2.476 1.00 97.44 97 ILE A O 1
ATOM 798 N N . PRO A 1 98 ? -2.847 12.304 -1.522 1.00 97.06 98 PRO A N 1
ATOM 799 C CA . PRO A 1 98 ? -3.014 13.246 -2.630 1.00 97.06 98 PRO A CA 1
ATOM 800 C C . PRO A 1 98 ? -2.531 12.691 -3.980 1.00 97.06 98 PRO A C 1
ATOM 802 O O . PRO A 1 98 ? -3.042 13.075 -5.029 1.00 97.06 98 PRO A O 1
ATOM 805 N N . ASN A 1 99 ? -1.584 11.746 -3.967 1.00 97.62 99 ASN A N 1
ATOM 806 C CA . ASN A 1 99 ? -1.019 11.101 -5.154 1.00 97.62 99 ASN A CA 1
ATOM 807 C C . ASN A 1 99 ? -1.613 9.711 -5.448 1.00 97.62 99 ASN A C 1
ATOM 809 O O . ASN A 1 99 ? -1.104 9.004 -6.323 1.00 97.62 99 ASN A O 1
ATOM 813 N N . ARG A 1 100 ? -2.696 9.307 -4.771 1.00 98.38 100 ARG A N 1
ATOM 814 C CA . ARG A 1 100 ? -3.270 7.950 -4.849 1.00 98.38 100 ARG A CA 1
ATOM 815 C C . ARG A 1 100 ? -3.589 7.469 -6.265 1.00 98.38 100 ARG A C 1
ATOM 817 O O . ARG A 1 100 ? -3.477 6.283 -6.544 1.00 98.38 100 ARG A O 1
ATOM 824 N N . HIS A 1 101 ? -3.925 8.366 -7.192 1.00 98.38 101 HIS A N 1
ATOM 825 C CA . HIS A 1 101 ? -4.164 8.006 -8.597 1.00 98.38 101 HIS A CA 1
ATOM 826 C C . HIS A 1 101 ? -2.874 7.638 -9.337 1.00 98.38 101 HIS A C 1
ATOM 828 O O . HIS A 1 101 ? -2.883 6.737 -10.171 1.00 98.38 101 HIS A O 1
ATOM 834 N N . ARG A 1 102 ? -1.744 8.273 -8.995 1.00 98.12 102 ARG A N 1
ATOM 835 C CA . ARG A 1 102 ? -0.425 7.894 -9.527 1.00 98.12 102 ARG A CA 1
ATOM 836 C C . ARG A 1 102 ? 0.050 6.567 -8.946 1.00 98.12 102 ARG A C 1
ATOM 838 O O . ARG A 1 102 ? 0.642 5.775 -9.675 1.00 98.12 102 ARG A O 1
ATOM 845 N N . VAL A 1 103 ? -0.238 6.307 -7.672 1.00 98.06 103 VAL A N 1
ATOM 846 C CA . VAL A 1 103 ? -0.006 4.998 -7.038 1.00 98.06 103 VAL A CA 1
ATOM 847 C C . VAL A 1 103 ? -0.908 3.928 -7.676 1.00 98.06 103 VAL A C 1
ATOM 849 O O . VAL A 1 103 ? -0.452 2.853 -8.049 1.00 98.06 103 VAL A O 1
ATOM 852 N N . GLY A 1 104 ? -2.165 4.273 -7.942 1.00 98.31 104 GLY A N 1
ATOM 853 C CA . GLY A 1 104 ? -3.217 3.357 -8.367 1.00 98.31 104 GLY A CA 1
ATOM 854 C C . GLY A 1 104 ? -4.078 2.977 -7.168 1.00 98.31 104 GLY A C 1
ATOM 855 O O . GLY A 1 104 ? -3.651 2.214 -6.311 1.00 98.31 104 GLY A O 1
ATOM 856 N N . VAL A 1 105 ? -5.309 3.489 -7.113 1.00 98.56 105 VAL A N 1
ATOM 857 C CA . VAL A 1 105 ? -6.208 3.311 -5.954 1.00 98.56 105 VAL A CA 1
ATOM 858 C C . VAL A 1 105 ? -6.399 1.841 -5.600 1.00 98.56 105 VAL A C 1
ATOM 860 O O . VAL A 1 105 ? -6.423 1.495 -4.426 1.00 98.56 105 VAL A O 1
ATOM 863 N N . ASP A 1 106 ? -6.466 0.959 -6.598 1.00 98.50 106 ASP A N 1
ATOM 864 C CA . ASP A 1 106 ? -6.693 -0.475 -6.398 1.00 98.50 106 ASP A CA 1
ATOM 865 C C . ASP A 1 106 ? -5.496 -1.223 -5.768 1.00 98.50 106 ASP A C 1
ATOM 867 O O . ASP A 1 106 ? -5.623 -2.403 -5.428 1.00 98.50 106 ASP A O 1
ATOM 871 N N . THR A 1 107 ? -4.336 -0.575 -5.610 1.00 97.88 107 THR A N 1
ATOM 872 C CA . THR A 1 107 ? -3.145 -1.158 -4.964 1.00 97.88 107 THR A CA 1
ATOM 873 C C . THR A 1 107 ? -2.965 -0.700 -3.523 1.00 97.88 107 THR A C 1
ATOM 875 O O . THR A 1 107 ? -2.091 -1.218 -2.832 1.00 97.88 107 THR A O 1
ATOM 878 N N . ILE A 1 108 ? -3.739 0.286 -3.074 1.00 98.62 108 ILE A N 1
ATOM 879 C CA . ILE A 1 108 ? -3.563 0.900 -1.761 1.00 98.62 108 ILE A CA 1
ATOM 880 C C . ILE A 1 108 ? -4.446 0.181 -0.745 1.00 98.62 108 ILE A C 1
ATOM 882 O O . ILE A 1 108 ? -5.641 -0.005 -0.967 1.00 98.62 108 ILE A O 1
ATOM 886 N N . THR A 1 109 ? -3.868 -0.176 0.392 1.00 98.50 109 THR A N 1
ATOM 887 C CA . THR A 1 109 ? -4.585 -0.624 1.586 1.00 98.50 109 THR A CA 1
ATOM 888 C C . THR A 1 109 ? -4.259 0.297 2.757 1.00 98.50 109 THR A C 1
ATOM 890 O O . THR A 1 109 ? -3.189 0.895 2.794 1.00 98.50 109 THR A O 1
ATOM 893 N N . TRP A 1 110 ? -5.157 0.430 3.723 1.00 97.69 110 TRP A N 1
ATOM 894 C CA . TRP A 1 110 ? -4.829 1.056 5.003 1.00 97.69 110 TRP A CA 1
ATOM 895 C C . TRP A 1 110 ? -4.380 0.001 6.023 1.00 97.69 110 TRP A C 1
ATOM 897 O O . TRP A 1 110 ? -4.880 -1.126 6.002 1.00 97.69 110 TRP A O 1
ATOM 907 N N . GLU A 1 111 ? -3.459 0.357 6.918 1.00 94.75 111 GLU A N 1
ATOM 908 C CA . GLU A 1 111 ? -3.062 -0.487 8.047 1.00 94.75 111 GLU A CA 1
ATOM 909 C C . GLU A 1 111 ? -3.065 0.287 9.373 1.00 94.75 111 GLU A C 1
ATOM 911 O O . GLU A 1 111 ? -2.777 1.478 9.435 1.00 94.75 111 GLU A O 1
ATOM 916 N N . CYS A 1 112 ? -3.400 -0.412 10.457 1.00 93.81 112 CYS A N 1
ATOM 917 C CA . CYS A 1 112 ? -3.427 0.153 11.808 1.00 93.81 112 CYS A CA 1
ATOM 918 C C . CYS A 1 112 ? -2.066 0.057 12.513 1.00 93.81 112 CYS A C 1
ATOM 920 O O . CYS A 1 112 ? -1.770 0.878 13.377 1.00 93.81 112 CYS A O 1
ATOM 922 N N . ASP A 1 113 ? -1.286 -0.973 12.177 1.00 93.06 113 ASP A N 1
ATOM 923 C CA . ASP A 1 113 ? -0.007 -1.331 12.807 1.00 93.06 113 ASP A CA 1
ATOM 924 C C . ASP A 1 113 ? -0.053 -1.510 14.341 1.00 93.06 113 ASP A C 1
ATOM 926 O O . ASP A 1 113 ? 0.878 -1.223 15.089 1.00 93.06 113 ASP A O 1
ATOM 930 N N . TYR A 1 114 ? -1.185 -1.987 14.858 1.00 91.50 114 TYR A N 1
ATOM 931 C CA . TYR A 1 114 ? -1.299 -2.325 16.275 1.00 91.50 114 TYR A CA 1
ATOM 932 C C . TYR A 1 114 ? -0.425 -3.553 16.619 1.00 91.50 114 TYR A C 1
ATOM 934 O O . TYR A 1 114 ? -0.523 -4.561 15.913 1.00 91.50 114 TYR A O 1
ATOM 942 N N . PRO A 1 115 ? 0.341 -3.559 17.734 1.00 90.81 115 PRO A N 1
ATOM 943 C CA . PRO A 1 115 ? 0.370 -2.578 18.826 1.00 90.81 115 PRO A CA 1
ATOM 944 C C . PRO A 1 115 ? 1.626 -1.683 18.835 1.00 90.81 115 PRO A C 1
ATOM 946 O O . PRO A 1 115 ? 2.068 -1.281 19.914 1.00 90.81 115 PRO A O 1
ATOM 949 N N . HIS A 1 116 ? 2.261 -1.434 17.685 1.00 88.69 116 HIS A N 1
ATOM 950 C CA . HIS A 1 116 ? 3.486 -0.631 17.631 1.00 88.69 116 HIS A CA 1
ATOM 951 C C . HIS A 1 116 ? 3.265 0.804 18.119 1.00 88.69 116 HIS A C 1
ATOM 953 O O . HIS A 1 116 ? 2.139 1.285 18.189 1.00 88.69 116 HIS A O 1
ATOM 959 N N . SER A 1 117 ? 4.350 1.508 18.455 1.00 84.62 117 SER A N 1
ATOM 960 C CA 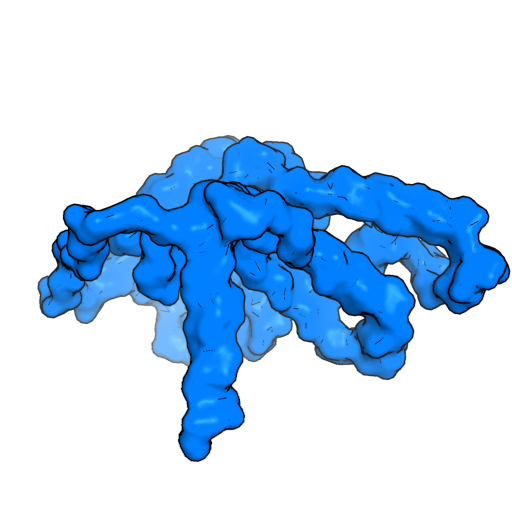. SER A 1 117 ? 4.281 2.911 18.894 1.00 84.62 117 SER A CA 1
ATOM 961 C C . SER A 1 117 ? 3.667 3.845 17.855 1.00 84.62 117 SER A C 1
ATOM 963 O O . SER A 1 117 ? 3.090 4.861 18.231 1.00 84.62 117 SER A O 1
ATOM 965 N N . ASP A 1 118 ? 3.795 3.490 16.580 1.00 86.25 118 ASP A N 1
ATOM 966 C CA . ASP A 1 118 ? 3.372 4.306 15.444 1.00 86.25 118 ASP A CA 1
ATOM 967 C C . ASP A 1 118 ? 1.896 4.059 15.087 1.00 86.25 118 ASP A C 1
ATOM 969 O O . ASP A 1 118 ? 1.320 4.762 14.256 1.00 86.25 118 ASP A O 1
ATOM 973 N N . THR A 1 119 ? 1.245 3.104 15.763 1.00 90.56 119 THR A N 1
ATOM 974 C CA . THR A 1 119 ? -0.187 2.855 15.613 1.00 90.56 119 THR A CA 1
ATOM 975 C C . THR A 1 119 ? -1.021 4.074 16.002 1.00 90.56 119 THR A C 1
ATOM 977 O O . THR A 1 119 ? -0.728 4.810 16.943 1.00 90.56 119 THR A O 1
ATOM 980 N N . THR A 1 120 ? -2.155 4.237 15.327 1.00 92.69 120 THR A N 1
ATOM 981 C CA . THR A 1 120 ? -3.179 5.235 15.682 1.00 92.69 120 THR A CA 1
ATOM 982 C C . THR A 1 120 ? -4.268 4.672 16.601 1.00 92.69 120 THR A C 1
ATOM 984 O O . THR A 1 120 ? -5.226 5.376 16.944 1.00 92.69 120 THR A O 1
ATOM 987 N N . TRP A 1 121 ? -4.164 3.395 16.987 1.00 92.38 121 TRP A N 1
ATOM 988 C CA . TRP A 1 121 ? -5.116 2.751 17.888 1.00 92.38 121 TRP A CA 1
ATOM 989 C C . TRP A 1 121 ? -5.124 3.455 19.257 1.00 92.38 121 TRP A C 1
ATOM 991 O O . TRP A 1 121 ? -4.058 3.815 19.756 1.00 92.38 121 TRP A O 1
ATOM 1001 N N . PRO A 1 122 ? -6.292 3.655 19.904 1.00 92.75 122 PRO A N 1
ATOM 1002 C CA . PRO A 1 122 ? -7.634 3.135 19.582 1.00 92.75 122 PRO A CA 1
ATOM 1003 C C . PRO A 1 122 ? -8.494 4.041 18.681 1.00 92.75 122 PRO A C 1
ATOM 1005 O O . PRO A 1 122 ? -9.648 3.716 18.377 1.00 92.75 122 PRO A O 1
ATOM 1008 N N . THR A 1 123 ? -7.958 5.183 18.255 1.00 94.00 123 THR A N 1
ATOM 1009 C CA . THR A 1 123 ? -8.670 6.207 17.470 1.00 94.00 123 THR A CA 1
ATOM 1010 C C . THR A 1 123 ? -8.326 6.153 15.983 1.00 94.00 123 THR A C 1
ATOM 1012 O O . THR A 1 123 ? -8.391 7.164 15.283 1.00 94.00 123 THR A O 1
ATOM 1015 N N . SER A 1 124 ? -7.918 4.981 15.490 1.00 95.62 124 SER A N 1
ATOM 1016 C CA . SER A 1 124 ? -7.484 4.815 14.106 1.00 95.62 124 SER A CA 1
ATOM 1017 C C . SER A 1 124 ? -8.507 5.284 13.074 1.00 95.62 124 SER A C 1
ATOM 1019 O O . SER A 1 124 ? -8.099 5.992 12.156 1.00 95.62 124 SER A O 1
ATOM 1021 N N . PRO A 1 125 ? -9.817 4.984 13.206 1.00 95.44 125 PRO A N 1
ATOM 1022 C CA . PRO A 1 125 ? -10.795 5.470 12.239 1.00 95.44 125 PRO A CA 1
ATOM 1023 C C . PRO A 1 125 ? -10.881 6.999 12.203 1.00 95.44 125 PRO A C 1
ATOM 1025 O O . PRO A 1 125 ? -10.880 7.587 11.128 1.00 95.44 125 PRO A O 1
ATOM 1028 N N . GLU A 1 126 ? -10.900 7.664 13.361 1.00 94.75 126 GLU A N 1
ATOM 1029 C CA . GLU A 1 126 ? -10.948 9.128 13.439 1.00 94.75 126 GLU A CA 1
ATOM 1030 C C . GLU A 1 126 ? -9.696 9.786 12.866 1.00 94.75 126 GLU A C 1
ATOM 1032 O O . GLU A 1 126 ? -9.772 10.883 12.312 1.00 94.75 126 GLU A O 1
ATOM 1037 N N . TYR A 1 127 ? -8.540 9.146 13.037 1.00 94.44 127 TYR A N 1
ATOM 1038 C CA . TYR A 1 127 ? -7.290 9.635 12.478 1.00 94.44 127 TYR A CA 1
ATOM 1039 C C . TYR A 1 127 ? -7.283 9.477 10.955 1.00 94.44 127 TYR A C 1
ATOM 1041 O O . TYR A 1 127 ? -7.099 10.463 10.246 1.00 94.44 127 TYR A O 1
ATOM 1049 N N . LEU A 1 128 ? -7.578 8.270 10.463 1.00 96.00 128 LEU A N 1
ATOM 1050 C CA . LEU A 1 128 ? -7.602 7.943 9.038 1.00 96.00 128 LEU A CA 1
ATOM 1051 C C . LEU A 1 128 ? -8.574 8.823 8.247 1.00 96.00 128 LEU A C 1
ATOM 1053 O O . LEU A 1 128 ? -8.232 9.300 7.168 1.00 96.00 128 LEU A O 1
ATOM 1057 N N . MET A 1 129 ? -9.775 9.072 8.779 1.00 95.56 129 MET A N 1
ATOM 1058 C CA . MET A 1 129 ? -10.790 9.850 8.062 1.00 95.56 129 MET A CA 1
ATOM 1059 C C . MET A 1 129 ? -10.349 11.287 7.754 1.00 95.56 129 MET A C 1
ATOM 1061 O O . MET A 1 129 ? -10.858 11.878 6.806 1.00 95.56 129 MET A O 1
ATOM 1065 N N . LYS A 1 130 ? -9.379 11.845 8.491 1.00 94.94 130 LYS A N 1
ATOM 1066 C CA . LYS A 1 130 ? -8.805 13.167 8.183 1.00 94.94 130 LYS A CA 1
ATOM 1067 C C . LYS A 1 130 ? -8.009 13.158 6.880 1.00 94.94 130 LYS A C 1
ATOM 1069 O O . LYS A 1 130 ? -7.989 14.164 6.180 1.00 94.94 130 LYS A O 1
ATOM 1074 N N . SER A 1 131 ? -7.379 12.034 6.548 1.00 93.88 131 SER A N 1
ATOM 1075 C CA . SER A 1 131 ? -6.577 11.881 5.332 1.00 93.88 131 SER A CA 1
ATOM 1076 C C . SER A 1 131 ? -7.451 11.732 4.079 1.00 93.88 131 SER A C 1
ATOM 1078 O O . SER A 1 131 ? -6.947 11.889 2.972 1.00 93.88 131 SER A O 1
ATOM 1080 N N . PHE A 1 132 ? -8.755 11.470 4.237 1.00 96.38 132 PHE A N 1
ATOM 1081 C CA . PHE A 1 132 ? -9.714 11.280 3.144 1.00 96.38 132 PHE A CA 1
ATOM 1082 C C . PHE A 1 132 ? -10.584 12.504 2.832 1.00 96.38 132 PHE A C 1
ATOM 1084 O O . PHE A 1 132 ? -11.607 12.372 2.160 1.00 96.38 132 PHE A O 1
ATOM 1091 N N . ASP A 1 133 ? -10.182 13.703 3.262 1.00 94.00 133 ASP A N 1
ATOM 1092 C CA . ASP A 1 133 ? -10.868 14.930 2.850 1.00 94.00 133 ASP A CA 1
ATOM 1093 C C . ASP A 1 133 ? -10.897 15.059 1.314 1.00 94.00 133 ASP A C 1
ATOM 1095 O O . ASP A 1 133 ? -9.868 14.992 0.636 1.00 94.00 133 ASP A O 1
ATOM 1099 N N . GLY A 1 134 ? -12.101 15.182 0.751 1.00 94.69 134 GLY A N 1
ATOM 1100 C CA . GLY A 1 134 ? -12.322 15.224 -0.697 1.00 94.69 134 GLY A CA 1
ATOM 1101 C C . GLY A 1 134 ? -12.065 13.911 -1.457 1.00 94.69 134 GLY A C 1
ATOM 1102 O O . GLY A 1 134 ? -12.035 13.931 -2.691 1.00 94.69 134 GLY A O 1
ATOM 1103 N N . VAL A 1 135 ? -11.878 12.775 -0.774 1.00 98.00 135 VAL A N 1
ATOM 1104 C CA . VAL A 1 135 ? -11.766 11.452 -1.412 1.00 98.00 135 VAL A CA 1
ATOM 1105 C C . VAL A 1 135 ? -13.167 10.834 -1.566 1.00 98.00 135 VAL A C 1
ATOM 1107 O O . VAL A 1 135 ? -13.912 10.798 -0.591 1.00 98.00 135 VAL A O 1
ATOM 1110 N N . PRO A 1 136 ? -13.554 10.353 -2.763 1.00 98.31 136 PRO A N 1
ATOM 1111 C CA . PRO A 1 136 ? -14.841 9.690 -2.975 1.00 98.31 136 PRO A CA 1
ATOM 1112 C C . PRO A 1 136 ? -15.022 8.412 -2.145 1.00 98.31 136 PRO A C 1
ATOM 1114 O O . PRO A 1 136 ? -14.071 7.649 -1.960 1.00 98.31 136 PRO A O 1
ATOM 1117 N N . ASP A 1 137 ? -16.260 8.136 -1.729 1.00 98.00 137 ASP A N 1
ATOM 1118 C CA . ASP A 1 137 ? -16.614 6.966 -0.910 1.00 98.00 137 ASP A CA 1
ATOM 1119 C C . ASP A 1 137 ? -16.170 5.632 -1.535 1.00 98.00 137 ASP A C 1
ATOM 1121 O O . ASP A 1 137 ? -15.707 4.742 -0.826 1.00 98.00 137 ASP A O 1
ATOM 1125 N N . ASP A 1 138 ? -16.241 5.483 -2.861 1.00 98.56 138 ASP A N 1
ATOM 1126 C CA . ASP A 1 138 ? -15.826 4.249 -3.537 1.00 98.56 138 ASP A CA 1
ATOM 1127 C C . ASP A 1 138 ? -14.307 4.019 -3.467 1.00 98.56 138 ASP A C 1
ATOM 1129 O O . ASP A 1 138 ? -13.847 2.877 -3.377 1.00 98.56 138 ASP A O 1
ATOM 1133 N N . GLU A 1 139 ? -13.512 5.091 -3.460 1.00 98.69 139 GLU A N 1
ATOM 1134 C CA . GLU A 1 139 ? -12.066 5.013 -3.253 1.00 98.69 139 GLU A CA 1
ATOM 1135 C C . GLU A 1 139 ? -11.728 4.758 -1.779 1.00 98.69 139 GLU A C 1
ATOM 1137 O O . GLU A 1 139 ? -10.826 3.966 -1.493 1.00 98.69 139 GLU A O 1
ATOM 1142 N N . ILE A 1 140 ? -12.474 5.363 -0.847 1.00 98.31 140 ILE A N 1
ATOM 1143 C CA . ILE A 1 140 ? -12.353 5.083 0.592 1.00 98.31 140 ILE A CA 1
ATOM 1144 C C . ILE A 1 140 ? -12.643 3.604 0.858 1.00 98.31 140 ILE A C 1
ATOM 1146 O O . ILE A 1 140 ? -11.851 2.936 1.524 1.00 98.31 140 ILE A O 1
ATOM 1150 N N . ASP A 1 141 ? -13.717 3.050 0.297 1.00 97.81 141 ASP A N 1
ATOM 1151 C CA . ASP A 1 141 ? -14.067 1.635 0.437 1.00 97.81 141 ASP A CA 1
ATOM 1152 C C . ASP A 1 141 ? -12.956 0.722 -0.105 1.00 97.81 141 ASP A C 1
ATOM 1154 O O . ASP A 1 141 ? -12.559 -0.253 0.546 1.00 97.81 141 ASP A O 1
ATOM 1158 N N . LYS A 1 142 ? -12.394 1.062 -1.272 1.00 98.56 142 LYS A N 1
ATOM 1159 C CA . LYS A 1 142 ? -11.238 0.358 -1.845 1.00 98.56 142 LYS A CA 1
ATOM 1160 C C . LYS A 1 142 ? -10.054 0.339 -0.895 1.00 98.56 142 LYS A C 1
ATOM 1162 O O . LYS A 1 142 ? -9.565 -0.743 -0.564 1.00 98.56 142 LYS A O 1
ATOM 1167 N N . ILE A 1 143 ? -9.629 1.514 -0.445 1.00 98.50 143 ILE A N 1
ATOM 1168 C CA . ILE A 1 143 ? -8.438 1.689 0.386 1.00 98.50 143 ILE A CA 1
ATOM 1169 C C . ILE A 1 143 ? -8.616 1.032 1.760 1.00 98.50 143 ILE A C 1
ATOM 1171 O O . ILE A 1 143 ? -7.700 0.380 2.260 1.00 98.50 143 ILE A O 1
ATOM 1175 N N . THR A 1 144 ? -9.789 1.177 2.371 1.00 97.06 144 THR A N 1
ATOM 1176 C CA . THR A 1 144 ? -10.031 0.714 3.744 1.00 97.06 144 THR A CA 1
ATOM 1177 C C . THR A 1 144 ? -10.247 -0.790 3.841 1.00 97.06 144 THR A C 1
ATOM 1179 O O . THR A 1 144 ? -9.828 -1.384 4.832 1.00 97.06 144 THR A O 1
ATOM 1182 N N . HIS A 1 145 ? -10.892 -1.427 2.854 1.00 96.38 145 HIS A N 1
ATOM 1183 C CA . HIS A 1 145 ? -11.229 -2.847 2.987 1.00 96.38 145 HIS A CA 1
ATOM 1184 C C . HIS A 1 145 ? -11.354 -3.640 1.679 1.00 96.38 145 HIS A C 1
ATOM 1186 O O . HIS A 1 145 ? -10.945 -4.804 1.661 1.00 96.38 145 HIS A O 1
ATOM 1192 N N . LEU A 1 146 ? -11.878 -3.084 0.577 1.00 97.81 146 LEU A N 1
ATOM 1193 C CA . LEU A 1 146 ? -12.143 -3.898 -0.623 1.00 97.81 146 LEU A CA 1
ATOM 1194 C C . LEU A 1 146 ? -10.856 -4.369 -1.314 1.00 97.81 146 LEU A C 1
ATOM 1196 O O . LEU A 1 146 ? -10.813 -5.495 -1.817 1.00 97.81 146 LEU A O 1
ATOM 1200 N N . ASN A 1 147 ? -9.789 -3.563 -1.312 1.00 98.50 147 ASN A N 1
ATOM 1201 C CA . ASN A 1 147 ? -8.504 -3.981 -1.876 1.00 98.50 147 ASN A CA 1
ATOM 1202 C C . ASN A 1 147 ? -7.879 -5.119 -1.072 1.00 98.50 147 ASN A C 1
ATOM 1204 O O . ASN A 1 147 ? -7.420 -6.093 -1.669 1.00 98.50 147 ASN A O 1
ATOM 1208 N N . ALA A 1 148 ? -7.922 -5.040 0.261 1.00 97.62 148 ALA A N 1
ATOM 1209 C CA . ALA A 1 148 ? -7.448 -6.108 1.136 1.00 97.62 148 ALA A CA 1
ATOM 1210 C C . ALA A 1 148 ? -8.273 -7.392 0.935 1.00 97.62 148 ALA A C 1
ATOM 1212 O O . ALA A 1 148 ? -7.703 -8.452 0.672 1.00 97.62 148 ALA A O 1
ATOM 1213 N N . ALA A 1 149 ? -9.607 -7.288 0.942 1.00 97.12 149 ALA A N 1
ATOM 1214 C CA . ALA A 1 149 ? -10.517 -8.405 0.678 1.00 97.12 149 ALA A CA 1
ATOM 1215 C C . ALA A 1 149 ? -10.204 -9.101 -0.661 1.00 97.12 149 ALA A C 1
ATOM 1217 O O . ALA A 1 149 ? -10.021 -10.320 -0.727 1.00 97.12 149 ALA A O 1
ATOM 1218 N N . ARG A 1 150 ? -10.034 -8.316 -1.734 1.00 97.12 150 ARG A N 1
ATOM 1219 C CA . ARG A 1 150 ? -9.667 -8.805 -3.072 1.00 97.12 150 ARG A CA 1
ATOM 1220 C C . ARG A 1 150 ? -8.271 -9.426 -3.115 1.00 97.12 150 ARG A C 1
ATOM 1222 O O . ARG A 1 150 ? -8.065 -10.422 -3.816 1.00 97.12 150 ARG A O 1
ATOM 1229 N N . HIS A 1 151 ? -7.291 -8.820 -2.449 1.00 97.44 151 HIS A N 1
ATOM 1230 C CA . HIS A 1 151 ? -5.900 -9.260 -2.516 1.00 97.44 151 HIS A CA 1
ATOM 1231 C C . HIS A 1 151 ? -5.688 -10.564 -1.747 1.00 97.44 151 HIS A C 1
ATOM 1233 O O . HIS A 1 151 ? -5.130 -11.510 -2.304 1.00 97.44 151 HIS A O 1
ATOM 1239 N N . PHE A 1 152 ? -6.212 -10.632 -0.522 1.00 96.19 152 PHE A N 1
ATOM 1240 C CA . PHE A 1 152 ? -6.100 -11.785 0.372 1.00 96.19 152 PHE A CA 1
ATOM 1241 C C . PHE A 1 152 ? -7.180 -12.846 0.146 1.00 96.19 152 PHE A C 1
ATOM 1243 O O . PHE A 1 152 ? -7.157 -13.884 0.802 1.00 96.19 152 PHE A O 1
ATOM 1250 N N . ARG A 1 153 ? -8.094 -12.620 -0.810 1.00 95.88 153 ARG A N 1
ATOM 1251 C CA . ARG A 1 153 ? -9.209 -13.528 -1.136 1.00 95.88 153 ARG A CA 1
ATOM 1252 C C . ARG A 1 153 ? -10.057 -13.836 0.102 1.00 95.88 153 ARG A C 1
ATOM 1254 O O . ARG A 1 153 ? -10.440 -14.978 0.343 1.00 95.88 153 ARG A O 1
ATOM 1261 N N . PHE A 1 154 ? -10.315 -12.796 0.883 1.00 94.56 154 PHE A N 1
ATOM 1262 C CA . PHE A 1 154 ? -11.059 -12.856 2.129 1.00 94.56 154 PHE A CA 1
ATOM 1263 C C . PHE A 1 154 ? -12.360 -12.075 1.973 1.00 94.56 154 PHE A C 1
ATOM 1265 O O . PHE A 1 154 ? -12.331 -10.923 1.546 1.00 94.56 154 PHE A O 1
ATOM 1272 N N . ASP A 1 155 ? -13.488 -12.695 2.317 1.00 95.00 155 ASP A N 1
ATOM 1273 C CA . ASP A 1 155 ? -14.774 -12.006 2.388 1.00 95.00 155 ASP A CA 1
ATOM 1274 C C . ASP A 1 155 ? -15.037 -11.563 3.838 1.00 95.00 155 ASP A C 1
ATOM 1276 O O . ASP A 1 155 ? -15.413 -12.399 4.668 1.00 95.00 155 ASP A O 1
ATOM 1280 N N . PRO A 1 156 ? -14.858 -10.267 4.166 1.00 91.31 156 PRO A N 1
ATOM 1281 C CA . PRO A 1 156 ? -15.103 -9.765 5.514 1.00 91.31 156 PRO A CA 1
ATOM 1282 C C . PRO A 1 156 ? -16.583 -9.821 5.911 1.00 91.31 156 PRO A C 1
ATOM 1284 O O . PRO A 1 156 ? -16.895 -9.633 7.087 1.00 91.31 156 PRO A O 1
ATOM 1287 N N . PHE A 1 157 ? -17.489 -10.073 4.960 1.00 94.81 157 PHE A N 1
ATOM 1288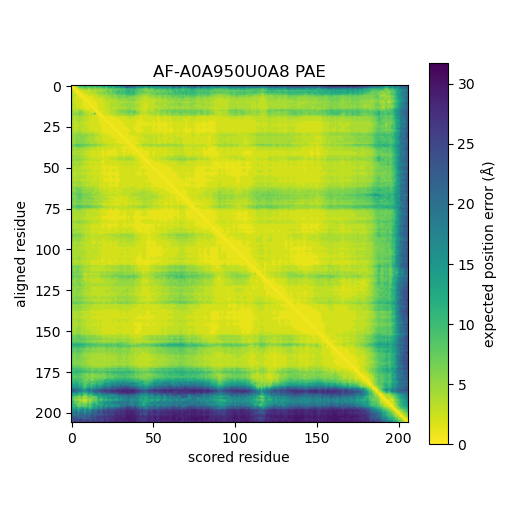 C CA . PHE A 1 157 ? -18.930 -10.077 5.186 1.00 94.81 157 PHE A CA 1
ATOM 1289 C C . PHE A 1 157 ? -19.559 -11.474 5.173 1.00 94.81 157 PHE A C 1
ATOM 1291 O O . PHE A 1 157 ? -20.768 -11.604 5.366 1.00 94.81 157 PHE A O 1
ATOM 1298 N N . ALA A 1 158 ? -18.756 -12.530 5.014 1.00 95.25 158 ALA A N 1
ATOM 1299 C CA . ALA A 1 158 ? -19.250 -13.907 5.010 1.00 95.25 158 ALA A CA 1
ATOM 1300 C C . ALA A 1 158 ? -19.908 -14.314 6.343 1.00 95.25 158 ALA A C 1
ATOM 1302 O O . ALA A 1 158 ? -20.811 -15.148 6.360 1.00 95.25 158 ALA A O 1
ATOM 1303 N N . SER A 1 159 ? -19.455 -13.740 7.462 1.00 93.50 159 SER A N 1
ATOM 1304 C CA . SER A 1 159 ? -19.930 -14.063 8.816 1.00 93.50 159 SER A CA 1
ATOM 1305 C C . SER A 1 159 ? -20.566 -12.890 9.567 1.00 93.50 159 SER A C 1
ATOM 1307 O O . SER A 1 159 ? -21.139 -13.100 10.634 1.00 93.50 159 SER A O 1
ATOM 1309 N N . ARG A 1 160 ? -20.468 -11.663 9.042 1.00 93.50 160 ARG A N 1
ATOM 1310 C CA . ARG A 1 160 ? -21.018 -10.437 9.642 1.00 93.50 160 ARG A CA 1
ATOM 1311 C C . ARG A 1 160 ? -21.538 -9.524 8.542 1.00 93.50 160 ARG A C 1
ATOM 1313 O O . ARG A 1 160 ? -20.876 -9.337 7.528 1.00 93.50 160 ARG A O 1
ATOM 1320 N N . SER A 1 161 ? -22.699 -8.911 8.730 1.00 95.38 161 SER A N 1
ATOM 1321 C CA . SER A 1 161 ? -23.200 -7.947 7.748 1.00 95.38 161 SER A CA 1
ATOM 1322 C C . SER A 1 161 ? -22.348 -6.671 7.727 1.00 95.38 161 SER A C 1
ATOM 1324 O O . SER A 1 161 ? -21.729 -6.300 8.726 1.00 95.38 161 SER A O 1
ATOM 1326 N N . LYS A 1 162 ? -22.370 -5.930 6.609 1.00 93.31 162 LYS A N 1
ATOM 1327 C CA . LYS A 1 162 ? -21.701 -4.616 6.506 1.00 93.31 162 LYS A CA 1
ATOM 1328 C C . LYS A 1 162 ? -22.082 -3.669 7.650 1.00 93.31 162 LYS A C 1
ATOM 1330 O O . LYS A 1 162 ? -21.221 -2.999 8.210 1.00 93.31 162 LYS A O 1
ATOM 1335 N N . HIS A 1 163 ? -23.362 -3.650 8.022 1.00 95.31 163 HIS A N 1
ATOM 1336 C CA . HIS A 1 163 ? -23.886 -2.817 9.106 1.00 95.31 163 HIS A CA 1
ATOM 1337 C C . HIS A 1 163 ? -23.246 -3.154 10.468 1.00 95.31 163 HIS A C 1
ATOM 1339 O O . HIS A 1 163 ? -22.920 -2.261 11.251 1.00 95.31 163 HIS A O 1
ATOM 1345 N N . GLU A 1 164 ? -22.996 -4.438 10.732 1.00 96.00 164 GLU A N 1
ATOM 1346 C CA . GLU A 1 164 ? -22.357 -4.916 11.965 1.00 96.00 164 GLU A CA 1
ATOM 1347 C C . GLU A 1 164 ? -20.837 -4.713 11.994 1.00 96.00 164 GLU A C 1
ATOM 1349 O O . GLU A 1 164 ? -20.219 -4.900 13.044 1.00 96.00 164 GLU A O 1
ATOM 1354 N N . CYS A 1 165 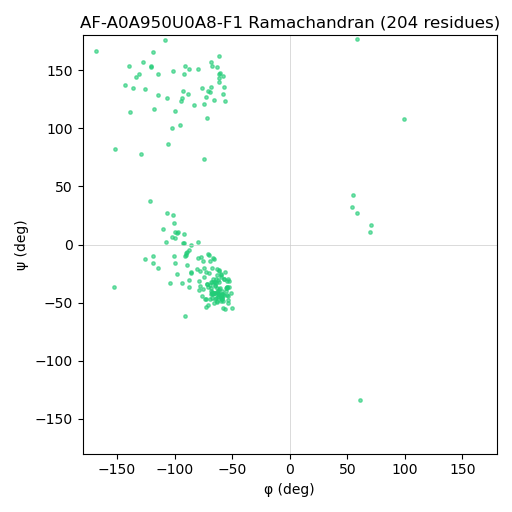? -20.230 -4.353 10.862 1.00 95.19 165 CYS A N 1
ATOM 1355 C CA . CYS A 1 165 ? -18.793 -4.105 10.724 1.00 95.19 165 CYS A CA 1
ATOM 1356 C C . CYS A 1 165 ? -18.431 -2.612 10.759 1.00 95.19 165 CYS A C 1
ATOM 1358 O O . CYS A 1 165 ? -17.271 -2.257 10.561 1.00 95.19 165 CYS A O 1
ATOM 1360 N N . THR A 1 166 ? -19.393 -1.724 11.025 1.00 95.31 166 THR A N 1
ATOM 1361 C CA . THR A 1 166 ? -19.096 -0.302 11.240 1.00 95.31 166 THR A CA 1
ATOM 1362 C C . THR A 1 166 ? -18.297 -0.093 12.529 1.00 95.31 166 THR A C 1
ATOM 1364 O O . THR A 1 166 ? -18.422 -0.858 13.488 1.00 95.31 166 THR A O 1
ATOM 1367 N N . VAL A 1 167 ? -17.510 0.987 12.592 1.00 94.50 167 VAL A N 1
ATOM 1368 C CA . VAL A 1 167 ? -16.727 1.357 13.788 1.00 94.50 167 VAL A CA 1
ATOM 1369 C C . VAL A 1 167 ? -17.615 1.446 15.033 1.00 94.50 167 VAL A C 1
ATOM 1371 O O . VAL A 1 167 ? -17.262 0.916 16.085 1.00 94.50 167 VAL A O 1
ATOM 1374 N N . GLY A 1 168 ? -18.788 2.077 14.913 1.00 95.81 168 GLY A N 1
ATOM 1375 C CA . GLY A 1 168 ? -19.750 2.197 16.010 1.00 95.81 168 GLY A CA 1
ATOM 1376 C C . GLY A 1 168 ? -20.300 0.844 16.468 1.00 95.81 168 GLY A C 1
ATOM 1377 O O . GLY A 1 168 ? -20.309 0.568 17.666 1.00 95.81 168 GLY A O 1
ATOM 1378 N N . ALA A 1 169 ? -20.697 -0.023 15.528 1.00 96.62 169 ALA A N 1
ATOM 1379 C CA . ALA A 1 169 ? -21.207 -1.355 15.851 1.00 96.62 169 ALA A CA 1
ATOM 1380 C C . ALA A 1 169 ? -20.145 -2.236 16.528 1.00 96.62 169 ALA A C 1
ATOM 1382 O O . ALA A 1 169 ? -20.454 -2.925 17.499 1.00 96.62 169 ALA A O 1
ATOM 1383 N N . LEU A 1 170 ? -18.894 -2.186 16.059 1.00 94.56 170 LEU A N 1
ATOM 1384 C CA . LEU A 1 170 ? -17.790 -2.945 16.650 1.00 94.56 170 LEU A CA 1
ATOM 1385 C C . LEU A 1 170 ? -17.431 -2.436 18.051 1.00 94.56 170 LEU A C 1
ATOM 1387 O O . LEU A 1 170 ? -17.260 -3.239 18.963 1.00 94.56 170 LEU A O 1
ATOM 1391 N N . ARG A 1 171 ? -17.389 -1.115 18.263 1.00 95.44 171 ARG A N 1
ATOM 1392 C CA . ARG A 1 171 ? -17.129 -0.534 19.593 1.00 95.44 171 ARG A CA 1
ATOM 1393 C C . ARG A 1 171 ? -18.238 -0.842 20.598 1.00 95.44 171 ARG A C 1
ATOM 1395 O O . ARG A 1 171 ? -17.935 -1.109 21.756 1.00 95.44 171 ARG A O 1
ATOM 1402 N N . ALA A 1 172 ? -19.499 -0.878 20.165 1.00 95.94 172 ALA A N 1
ATOM 1403 C CA . ALA A 1 172 ? -20.619 -1.270 21.022 1.00 95.94 172 ALA A CA 1
ATOM 1404 C C . ALA A 1 172 ? -20.529 -2.729 21.517 1.00 95.94 172 ALA A C 1
ATOM 1406 O O . ALA A 1 172 ? -21.142 -3.062 22.527 1.00 95.94 172 ALA A O 1
ATOM 1407 N N . GLN A 1 173 ? -19.766 -3.588 20.831 1.00 94.75 173 GLN A N 1
ATOM 1408 C CA . GLN A 1 173 ? -19.526 -4.982 21.228 1.00 94.75 173 GLN A CA 1
ATOM 1409 C C . GLN A 1 173 ? -18.281 -5.161 22.112 1.00 94.75 173 GLN A C 1
ATOM 1411 O O . GLN A 1 173 ? -18.087 -6.247 22.645 1.00 94.75 173 GLN A O 1
ATOM 1416 N N . ALA A 1 174 ? -17.446 -4.129 22.257 1.00 93.50 174 ALA A N 1
ATOM 1417 C CA . ALA A 1 174 ? -16.137 -4.193 22.914 1.00 93.50 174 ALA A CA 1
ATOM 1418 C C . ALA A 1 174 ? -16.041 -3.225 24.108 1.00 93.50 174 ALA A C 1
ATOM 1420 O O . ALA A 1 174 ? -15.015 -2.581 24.328 1.00 93.50 174 ALA A O 1
ATOM 1421 N N . THR A 1 175 ? -17.132 -3.072 24.866 1.00 93.94 175 THR A N 1
ATOM 1422 C CA . THR A 1 175 ? -17.221 -2.123 25.994 1.00 93.94 175 THR A CA 1
ATOM 1423 C C . THR A 1 175 ? -16.363 -2.512 27.199 1.00 93.94 175 THR A C 1
ATOM 1425 O O . THR A 1 175 ? -16.173 -1.710 28.107 1.00 93.94 175 THR A O 1
ATOM 1428 N N . ASP A 1 176 ? -15.883 -3.751 27.230 1.00 94.38 176 ASP A N 1
ATOM 1429 C CA . ASP A 1 176 ? -15.036 -4.338 28.265 1.00 94.38 176 ASP A CA 1
ATOM 1430 C C . ASP A 1 176 ? -13.527 -4.164 27.999 1.00 94.38 176 ASP A C 1
ATOM 1432 O O . ASP A 1 176 ? -12.712 -4.475 28.868 1.00 94.38 176 ASP A O 1
ATOM 1436 N N . VAL A 1 177 ? -13.137 -3.645 26.829 1.00 90.06 177 VAL A N 1
ATOM 1437 C CA . VAL A 1 177 ? -11.730 -3.475 26.4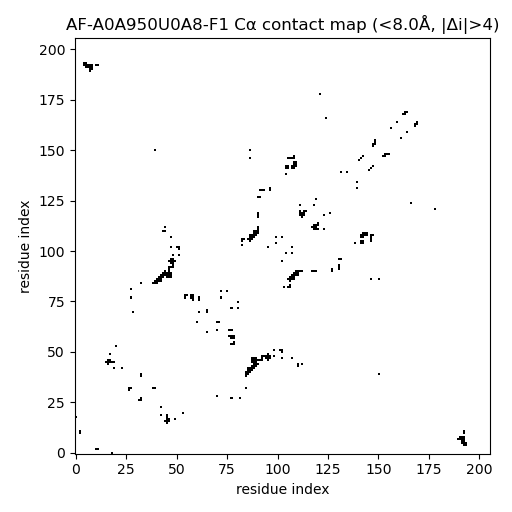40 1.00 90.06 177 VAL A CA 1
ATOM 1438 C C . VAL A 1 177 ? -11.148 -2.176 27.017 1.00 90.06 177 VAL A C 1
ATOM 1440 O O . VAL A 1 177 ? -11.596 -1.079 26.687 1.00 90.06 177 VAL A O 1
ATOM 1443 N N . ASP A 1 178 ? -10.098 -2.286 27.842 1.00 90.00 178 ASP A N 1
ATOM 1444 C CA . ASP A 1 178 ? -9.312 -1.135 28.317 1.00 90.00 178 ASP A CA 1
ATOM 1445 C C . ASP A 1 178 ? -8.449 -0.572 27.180 1.00 90.00 178 ASP A C 1
ATOM 1447 O O . ASP A 1 178 ? -7.459 -1.176 26.763 1.00 90.00 178 ASP A O 1
ATOM 1451 N N . VAL A 1 179 ? -8.828 0.609 26.698 1.00 90.19 179 VAL A N 1
ATOM 1452 C CA . VAL A 1 179 ? -8.139 1.316 25.612 1.00 90.19 179 VAL A CA 1
ATOM 1453 C C . VAL A 1 179 ? -7.149 2.377 26.101 1.00 90.19 179 VAL A C 1
ATOM 1455 O O . VAL A 1 179 ? -6.656 3.179 25.308 1.00 90.19 179 VAL A O 1
ATOM 1458 N N . THR A 1 180 ? -6.851 2.412 27.403 1.00 88.88 180 THR A N 1
ATOM 1459 C CA . THR A 1 180 ? -5.919 3.385 27.982 1.00 88.88 180 THR A CA 1
ATOM 1460 C C . THR A 1 180 ? -4.503 3.148 27.444 1.00 88.88 180 THR A C 1
ATOM 1462 O O . THR A 1 180 ? -3.968 2.049 27.627 1.00 88.88 180 THR A O 1
ATOM 1465 N N . PRO A 1 181 ? -3.845 4.156 26.836 1.00 82.75 181 PRO A N 1
ATOM 1466 C CA . PRO A 1 181 ? -2.457 4.025 26.407 1.00 82.75 181 PRO A CA 1
ATOM 1467 C C . PRO A 1 181 ? -1.534 3.673 27.581 1.00 82.75 181 PRO A C 1
ATOM 1469 O O . PRO A 1 181 ? -1.545 4.341 28.618 1.00 82.75 181 PRO A O 1
ATOM 1472 N N . LYS A 1 182 ? -0.709 2.633 27.415 1.00 80.38 182 LYS A N 1
ATOM 1473 C CA . LYS A 1 182 ? 0.284 2.194 28.410 1.00 80.38 182 LYS A CA 1
ATOM 1474 C C . LYS A 1 182 ? 1.681 2.315 27.816 1.00 80.38 182 LYS A C 1
ATOM 1476 O O . LYS A 1 182 ? 2.007 1.638 26.848 1.00 80.38 182 LYS A O 1
ATOM 1481 N N . SER A 1 183 ? 2.508 3.175 28.409 1.00 78.50 183 SER A N 1
ATOM 1482 C CA . SER A 1 183 ? 3.916 3.311 28.033 1.00 78.50 183 SER A CA 1
ATOM 1483 C C . SER A 1 183 ? 4.784 2.418 28.915 1.00 78.50 183 SER A C 1
ATOM 1485 O O . SER A 1 183 ? 4.736 2.516 30.140 1.00 78.50 183 SER A O 1
ATOM 1487 N N . PHE A 1 184 ? 5.591 1.563 28.287 1.00 73.25 184 PHE A N 1
ATOM 1488 C CA . PHE A 1 184 ? 6.549 0.681 28.965 1.00 73.25 184 PHE A CA 1
ATOM 1489 C C . PHE A 1 184 ? 7.996 1.195 28.876 1.00 73.25 184 PHE A C 1
ATOM 1491 O O . PHE A 1 184 ? 8.929 0.509 29.291 1.00 73.25 184 PHE A O 1
ATOM 1498 N N . GLY A 1 185 ? 8.204 2.399 28.333 1.00 67.69 185 GLY A N 1
ATOM 1499 C CA . GLY A 1 185 ? 9.532 2.985 28.178 1.00 67.69 185 GLY A CA 1
ATOM 1500 C C . GLY A 1 185 ? 10.105 3.477 29.507 1.00 67.69 185 GLY A C 1
ATOM 1501 O O . GLY A 1 185 ? 9.544 4.366 30.145 1.00 67.69 185 GLY A O 1
ATOM 1502 N N . THR A 1 186 ? 11.264 2.955 29.910 1.00 62.03 186 THR A N 1
ATOM 1503 C CA . THR A 1 186 ? 12.048 3.502 31.028 1.00 62.03 186 THR A CA 1
ATOM 1504 C C . THR A 1 186 ? 13.103 4.471 30.504 1.00 62.03 186 THR A C 1
ATOM 1506 O O . THR A 1 186 ? 13.946 4.099 29.689 1.00 62.03 186 THR A O 1
ATOM 1509 N N . ARG A 1 187 ? 13.098 5.715 30.993 1.00 55.69 187 ARG A N 1
ATOM 1510 C CA . ARG A 1 187 ? 14.048 6.771 30.610 1.00 55.69 187 ARG A CA 1
ATOM 1511 C C . ARG A 1 187 ? 15.428 6.524 31.243 1.00 55.69 187 ARG A C 1
ATOM 1513 O O . ARG A 1 187 ? 15.784 7.180 32.213 1.00 55.69 187 ARG A O 1
ATOM 1520 N N . SER A 1 188 ? 16.177 5.544 30.737 1.00 59.75 188 SER A N 1
ATOM 1521 C CA . SER A 1 188 ? 17.507 5.188 31.264 1.00 59.75 188 SER A CA 1
ATOM 1522 C C . SER A 1 188 ? 18.661 5.691 30.386 1.00 59.75 188 SER A C 1
ATOM 1524 O O . SER A 1 188 ? 19.701 6.042 30.936 1.00 59.75 188 SER A O 1
ATOM 1526 N N . ALA A 1 189 ? 18.489 5.753 29.061 1.00 61.62 189 ALA A N 1
ATOM 1527 C CA . ALA A 1 189 ? 19.433 6.309 28.083 1.00 61.62 189 ALA A CA 1
ATOM 1528 C C . ALA A 1 189 ? 18.742 6.446 26.707 1.00 61.62 189 ALA A C 1
ATOM 1530 O O . ALA A 1 189 ? 17.660 5.891 26.516 1.00 61.62 189 ALA A O 1
ATOM 1531 N N . MET A 1 190 ? 19.344 7.173 25.756 1.00 70.25 190 MET A N 1
ATOM 1532 C CA . MET A 1 190 ? 18.894 7.163 24.353 1.00 70.25 190 MET A CA 1
ATOM 1533 C C . MET A 1 190 ? 19.192 5.803 23.711 1.00 70.25 190 MET A C 1
ATOM 1535 O O . MET A 1 190 ? 20.324 5.328 23.798 1.00 70.25 190 MET A O 1
ATOM 1539 N N . THR A 1 191 ? 18.197 5.216 23.046 1.00 71.94 191 THR A N 1
ATOM 1540 C CA . THR A 1 191 ? 18.350 3.986 22.255 1.00 71.94 191 THR A CA 1
ATOM 1541 C C . THR A 1 191 ? 19.124 4.291 20.975 1.00 71.94 191 THR A C 1
ATOM 1543 O O . THR A 1 191 ? 18.745 5.196 20.225 1.00 71.94 191 THR A O 1
ATOM 1546 N N . LYS A 1 192 ? 20.198 3.547 20.704 1.00 75.50 192 LYS A N 1
ATOM 1547 C CA . LYS A 1 192 ? 20.958 3.666 19.452 1.00 75.50 192 LYS A CA 1
ATOM 1548 C C . LYS A 1 192 ? 20.415 2.703 18.404 1.00 75.50 192 LYS A C 1
ATOM 1550 O O . LYS A 1 192 ? 19.907 1.632 18.728 1.00 75.50 192 LYS A O 1
ATOM 1555 N N . ALA A 1 193 ? 20.607 3.044 17.131 1.00 70.00 193 ALA A N 1
ATOM 1556 C CA . ALA A 1 193 ? 20.284 2.166 16.006 1.00 70.00 193 ALA A CA 1
ATOM 1557 C C . ALA A 1 193 ? 20.913 0.757 16.134 1.00 70.00 193 ALA A C 1
ATOM 1559 O O . ALA A 1 193 ? 20.298 -0.255 15.792 1.00 70.00 193 ALA A O 1
ATOM 1560 N N . SER A 1 194 ? 22.135 0.681 16.666 1.00 72.06 194 SER A N 1
ATOM 1561 C CA . SER A 1 194 ? 22.892 -0.562 16.850 1.00 72.06 194 SER A CA 1
ATOM 1562 C C . SER A 1 194 ? 22.327 -1.499 17.929 1.00 72.06 194 SER A C 1
ATOM 1564 O O . SER A 1 194 ? 22.508 -2.716 17.817 1.00 72.06 194 SER A O 1
ATOM 1566 N N . ASP A 1 195 ? 21.582 -0.988 18.916 1.00 71.69 195 ASP A N 1
ATOM 1567 C CA . ASP A 1 195 ? 21.036 -1.795 20.019 1.00 71.69 195 ASP A CA 1
ATOM 1568 C C . ASP A 1 195 ? 20.008 -2.837 19.525 1.00 71.69 195 ASP A C 1
ATOM 1570 O O . ASP A 1 195 ? 19.940 -3.954 20.046 1.00 71.69 195 ASP A O 1
ATOM 1574 N N . LEU A 1 196 ? 19.251 -2.519 18.467 1.00 64.50 196 LEU A N 1
ATOM 1575 C CA . LEU A 1 196 ? 18.255 -3.422 17.871 1.00 64.50 196 LEU A CA 1
ATOM 1576 C C . LEU A 1 196 ? 18.874 -4.487 16.961 1.00 64.50 196 LEU A C 1
ATOM 1578 O O . LEU A 1 196 ? 18.460 -5.649 16.995 1.00 64.50 196 LEU A O 1
ATOM 1582 N N . LEU A 1 197 ? 19.896 -4.122 16.181 1.00 61.25 197 LEU A N 1
ATOM 1583 C CA . LEU A 1 197 ? 20.604 -5.066 15.309 1.00 61.25 197 LEU A CA 1
ATOM 1584 C C . LEU A 1 197 ? 21.316 -6.157 16.132 1.00 61.25 197 LEU A C 1
ATOM 1586 O O . LEU A 1 197 ? 21.375 -7.315 15.717 1.00 61.25 197 LEU A O 1
ATOM 1590 N N . GLY A 1 198 ? 21.793 -5.816 17.336 1.00 53.97 198 GLY A N 1
ATOM 1591 C CA . GLY A 1 198 ? 22.408 -6.766 18.269 1.00 53.97 198 GLY A CA 1
ATOM 1592 C C . GLY A 1 198 ? 21.422 -7.710 18.975 1.00 53.97 198 GLY A C 1
ATOM 1593 O O . GLY A 1 198 ? 21.797 -8.834 19.324 1.00 53.97 198 GLY A O 1
ATOM 1594 N N . ALA A 1 199 ? 20.163 -7.301 19.172 1.00 52.19 199 ALA A N 1
ATOM 1595 C CA . ALA A 1 199 ? 19.143 -8.116 19.839 1.00 52.19 199 ALA A CA 1
ATOM 1596 C C . ALA A 1 199 ? 18.661 -9.296 18.970 1.00 52.19 199 ALA A C 1
ATOM 1598 O O . ALA A 1 199 ? 18.432 -10.393 19.492 1.00 52.19 199 ALA A O 1
ATOM 1599 N N . GLY A 1 200 ? 18.595 -9.116 17.644 1.00 41.00 200 GLY A N 1
ATOM 1600 C CA . GLY A 1 200 ? 18.242 -10.178 16.690 1.00 41.00 200 GLY A CA 1
ATOM 1601 C C . GLY A 1 200 ? 19.249 -11.336 16.650 1.00 41.00 200 GLY A C 1
ATOM 1602 O O . GLY A 1 200 ? 18.865 -12.489 16.468 1.00 41.00 200 GLY A O 1
ATOM 1603 N N . ALA A 1 201 ? 20.530 -11.067 16.923 1.00 41.16 201 ALA A N 1
ATOM 1604 C CA . ALA A 1 201 ? 21.581 -12.087 16.927 1.00 41.16 201 ALA A CA 1
ATOM 1605 C C . ALA A 1 201 ? 21.546 -13.015 18.160 1.00 41.16 201 ALA A C 1
ATOM 1607 O O . ALA A 1 201 ? 22.100 -14.115 18.117 1.00 41.16 201 ALA A O 1
ATOM 1608 N N . ARG A 1 202 ? 20.894 -12.607 19.261 1.00 39.56 202 ARG A N 1
ATOM 1609 C CA . ARG A 1 202 ? 20.837 -13.403 20.504 1.00 39.56 202 ARG A CA 1
ATOM 1610 C C . ARG A 1 202 ? 19.660 -14.378 20.569 1.00 39.56 202 ARG A C 1
ATOM 1612 O O . ARG A 1 202 ? 19.725 -15.314 21.356 1.00 39.56 202 ARG A O 1
ATOM 1619 N N . ARG A 1 203 ? 18.619 -14.216 19.742 1.00 39.81 203 ARG A N 1
ATOM 1620 C CA . ARG A 1 203 ? 17.447 -15.121 19.724 1.00 39.81 203 ARG A CA 1
ATOM 1621 C C . ARG A 1 203 ? 17.572 -16.330 18.788 1.00 39.81 203 ARG A C 1
ATOM 1623 O O . ARG A 1 203 ? 16.727 -17.209 18.848 1.00 39.81 203 ARG A O 1
ATOM 1630 N N . ALA A 1 204 ? 18.630 -16.422 17.980 1.00 37.31 204 ALA A N 1
ATOM 1631 C CA . ALA A 1 204 ? 18.880 -17.568 17.093 1.00 37.31 204 ALA A CA 1
ATOM 1632 C C . ALA A 1 204 ? 19.761 -18.673 17.722 1.00 37.31 204 ALA A C 1
ATOM 1634 O O . ALA A 1 204 ? 20.204 -19.585 17.026 1.00 37.31 204 ALA A O 1
ATOM 1635 N N . LYS A 1 205 ? 20.044 -18.592 19.029 1.00 37.41 205 LYS A N 1
ATOM 1636 C CA . LYS A 1 205 ? 20.763 -19.623 19.793 1.00 37.41 205 LYS A CA 1
ATOM 1637 C C . LYS A 1 205 ? 19.991 -19.983 21.066 1.00 37.41 205 LYS A C 1
ATOM 1639 O O . LYS A 1 205 ? 20.358 -19.544 22.153 1.00 37.41 205 LYS A O 1
ATOM 1644 N N . SER A 1 206 ? 18.938 -20.781 20.919 1.00 35.22 206 SER A N 1
ATOM 1645 C CA . SER A 1 206 ? 18.446 -21.698 21.957 1.00 35.22 206 SER A CA 1
ATOM 1646 C C . SER A 1 206 ? 17.762 -22.880 21.297 1.00 35.22 206 SER A C 1
ATOM 1648 O O . SER A 1 206 ? 16.840 -22.602 20.497 1.00 35.22 206 SER A O 1
#

Solvent-accessible surface area (backbone atoms only — not comparable to full-atom values): 12385 Å² total; per-residue (Å²): 137,88,73,65,77,81,34,52,35,66,58,52,64,69,42,50,26,64,52,45,55,56,59,53,48,53,53,67,75,36,61,61,52,74,72,39,74,85,57,70,47,76,45,71,73,28,45,51,53,64,44,46,60,50,35,58,49,49,34,53,47,44,81,75,40,23,88,81,73,70,58,80,64,78,97,47,49,60,48,57,54,42,56,76,35,37,35,36,17,27,70,81,47,89,63,18,58,86,41,29,76,68,58,34,55,77,22,33,30,59,44,58,60,77,89,49,91,84,26,49,72,89,50,38,69,71,56,49,57,64,71,44,70,94,55,55,67,72,58,49,46,27,25,66,43,51,28,51,26,65,72,71,72,42,70,85,53,80,88,40,54,74,76,60,68,34,72,67,48,47,49,72,74,46,78,86,63,86,73,73,90,80,86,85,80,73,97,81,70,87,65,43,46,52,62,62,67,57,54,64,69,60,72,80,72,125

pLDDT: mean 90.17, std 13.49, range [35.22, 98.69]

Nearest PDB structures (foldseek):
  8uyr-assembly1_B  TM=9.325E-01  e=1.385E-16  Rhodococcus rhodochrous
  6omr-assembly1_B  TM=8.621E-01  e=8.238E-09  Streptomyces platensis
  8sm8-assembly2_J  TM=8.252E-01  e=1.359E-06  Afipia carboxidovorans OM5
  6m2i-assembly1_B-2  TM=7.933E-01  e=6.881E-06  Rhodococcus wratislaviensis
  8fum-assembly1_H  TM=7.718E-01  e=1.596E-05  Rhodococcus wratislaviensis NBRC 100605

Sequence (206 aa):
VVTAEDAPIDVLISLQPMNIVQAAADLLWSPVLRKFRDLRVALSEGGIGWIPYFFDRVDWIYTRHHRWTGQDFGDQLPSQFFRERFVTCFIDDPSGIPNRHRVGVDTITWECDYPHSDTTWPTSPEYLMKSFDGVPDDEIDKITHLNAARHFRFDPFASRSKHECTVGALRAQATDVDVTPKSFGTRSAMTKASDLLGAGARRAKS

Radius of gyration: 20.01 Å; Cα contacts (8 Å, |Δi|>4): 199; chains: 1; bounding box: 51×37×55 Å